Protein AF-A0A932VD83-F1 (afdb_monomer_lite)

Sequence (193 aa):
MSSIKIIDVPLKPITPETFEGYGRIASSFEEAEVDIVTWPAPGKRPVEPNTGRSGGITSGTFEMRWQGDMLHAENHAVNGKYITGWSCNPDDAGKRPRKGKREFVLTDDVRPEDFVAFYCSGEFGIHINAGVWHQPVFPLNDSVDFDDKQGAVHACIRVDFVQEFGVYLRVPLVAPSRRVLRQQQLASRACGF

Structure (mmCIF, N/CA/C/O backbone):
data_AF-A0A932VD83-F1
#
_entry.id   AF-A0A932VD83-F1
#
loop_
_atom_site.group_PDB
_atom_site.id
_atom_site.type_symbol
_atom_site.label_atom_id
_atom_site.label_alt_id
_atom_site.label_comp_id
_atom_site.label_asym_id
_atom_site.label_entity_id
_atom_site.label_seq_id
_atom_site.pdbx_PDB_ins_code
_atom_site.Cartn_x
_atom_site.Cartn_y
_atom_site.Cartn_z
_atom_site.occupancy
_atom_site.B_iso_or_equiv
_atom_site.auth_seq_id
_atom_site.auth_comp_id
_atom_site.auth_asym_id
_atom_site.auth_atom_id
_atom_site.pdbx_PDB_model_num
ATOM 1 N N . MET A 1 1 ? -18.513 -0.542 26.921 1.00 45.31 1 MET A N 1
ATOM 2 C CA . MET A 1 1 ? -17.211 -0.267 26.270 1.00 45.31 1 MET A CA 1
ATOM 3 C C . MET A 1 1 ? -17.426 0.934 25.365 1.00 45.31 1 MET A C 1
ATOM 5 O O . MET A 1 1 ? -18.456 0.954 24.709 1.00 45.31 1 MET A O 1
ATOM 9 N N . SER A 1 2 ? -16.568 1.959 25.393 1.00 57.81 2 SER A N 1
ATOM 10 C CA . SER A 1 2 ? -16.687 3.070 24.438 1.00 57.81 2 SER A CA 1
ATOM 11 C C . SER A 1 2 ? -16.367 2.541 23.043 1.00 57.81 2 SER A C 1
ATOM 13 O O . SER A 1 2 ? -15.312 1.933 22.867 1.00 57.81 2 SER A O 1
ATOM 15 N N . SER A 1 3 ? -17.271 2.739 22.087 1.00 76.81 3 SER A N 1
ATOM 16 C CA . SER A 1 3 ? -17.027 2.433 20.678 1.00 76.81 3 SER A CA 1
ATOM 17 C C . SER A 1 3 ? -15.819 3.231 20.182 1.00 76.81 3 SER A C 1
ATOM 19 O O . SER A 1 3 ? -15.763 4.443 20.400 1.00 76.81 3 SER A O 1
ATOM 21 N N . ILE A 1 4 ? -14.859 2.562 19.542 1.00 83.19 4 ILE A N 1
ATOM 22 C CA . ILE A 1 4 ? -13.742 3.225 18.856 1.00 83.19 4 ILE A CA 1
ATOM 23 C C . ILE A 1 4 ? -14.321 4.082 17.720 1.00 83.19 4 ILE A C 1
ATOM 25 O O . ILE A 1 4 ? -15.238 3.649 17.019 1.00 83.19 4 ILE A O 1
ATOM 29 N N . LYS A 1 5 ? -13.828 5.315 17.560 1.00 89.06 5 LYS A N 1
ATOM 30 C CA . LYS A 1 5 ? -14.289 6.220 16.496 1.00 89.06 5 LYS A CA 1
ATOM 31 C C . LYS A 1 5 ? -13.759 5.731 15.146 1.00 89.06 5 LYS A C 1
ATOM 33 O O . LYS A 1 5 ? -12.604 5.341 15.043 1.00 89.06 5 LYS A O 1
ATOM 38 N N . ILE A 1 6 ? -14.580 5.798 14.103 1.00 86.50 6 ILE A N 1
ATOM 39 C CA . ILE A 1 6 ? -14.162 5.496 12.729 1.00 86.50 6 ILE A CA 1
ATOM 40 C C . ILE A 1 6 ? -13.962 6.813 11.972 1.00 86.50 6 ILE A C 1
ATOM 42 O O . ILE A 1 6 ? -14.796 7.714 12.077 1.00 86.50 6 ILE A O 1
ATOM 46 N N . ILE A 1 7 ? -12.861 6.920 11.230 1.00 89.69 7 ILE A N 1
ATOM 47 C CA . ILE A 1 7 ? -12.571 8.014 10.299 1.00 89.69 7 ILE A CA 1
ATOM 48 C C . ILE A 1 7 ? -12.531 7.435 8.887 1.00 89.69 7 ILE A C 1
ATOM 50 O O . ILE A 1 7 ? -11.781 6.499 8.616 1.00 89.69 7 ILE A O 1
ATOM 54 N N . ASP A 1 8 ? -13.355 7.985 7.999 1.00 88.06 8 ASP A N 1
ATOM 55 C CA . ASP A 1 8 ? -13.353 7.626 6.584 1.00 88.06 8 ASP A CA 1
ATOM 56 C C . ASP A 1 8 ? -12.155 8.240 5.870 1.00 88.06 8 ASP A C 1
ATOM 58 O O . ASP A 1 8 ? -11.964 9.456 5.884 1.00 88.06 8 ASP A O 1
ATOM 62 N N . VAL A 1 9 ? -11.373 7.387 5.217 1.00 88.62 9 VAL A N 1
ATOM 63 C CA . VAL A 1 9 ? -10.233 7.794 4.402 1.00 88.62 9 VAL A CA 1
ATOM 64 C C . VAL A 1 9 ? -10.727 8.088 2.981 1.00 88.62 9 VAL A C 1
ATOM 66 O O . VAL A 1 9 ? -11.383 7.232 2.375 1.00 88.62 9 VAL A O 1
ATOM 69 N N . PRO A 1 10 ? -10.427 9.269 2.408 1.00 90.75 10 PRO A N 1
ATOM 70 C CA . PRO A 1 10 ? -10.811 9.576 1.036 1.00 90.75 10 PRO A CA 1
ATOM 71 C C . PRO A 1 10 ? -10.122 8.621 0.053 1.00 90.75 10 PRO A C 1
ATOM 73 O O . PRO A 1 10 ? -8.921 8.388 0.156 1.00 90.75 10 PRO A O 1
ATOM 76 N N . LEU A 1 11 ? -10.870 8.107 -0.928 1.00 86.50 11 LEU A N 1
ATOM 77 C CA . LEU A 1 11 ? -10.351 7.245 -1.993 1.00 86.50 11 LEU A CA 1
ATOM 78 C C . LEU A 1 11 ? -10.173 8.041 -3.293 1.00 86.50 11 LEU A C 1
ATOM 80 O O . LEU A 1 11 ? -11.123 8.662 -3.777 1.00 86.50 11 LEU A O 1
ATOM 84 N N . LYS A 1 12 ? -8.978 7.990 -3.886 1.00 90.06 12 LYS A N 1
ATOM 85 C CA . LYS A 1 12 ? -8.652 8.613 -5.178 1.00 90.06 12 LYS A CA 1
ATOM 86 C C . LYS A 1 12 ? -8.130 7.568 -6.172 1.00 90.06 12 LYS A C 1
ATOM 88 O O . LYS A 1 12 ? -7.475 6.623 -5.749 1.00 90.06 12 LYS A O 1
ATOM 93 N N . PRO A 1 13 ? -8.366 7.705 -7.488 1.00 90.69 13 PRO A N 1
ATOM 94 C CA . PRO A 1 13 ? -7.604 6.933 -8.471 1.00 90.69 13 PRO A CA 1
ATOM 95 C C . PRO A 1 13 ? -6.129 7.343 -8.436 1.00 90.69 13 PRO A C 1
ATOM 97 O O . PRO A 1 13 ? -5.826 8.505 -8.159 1.00 90.69 13 PRO A O 1
ATOM 100 N N . ILE A 1 14 ? -5.226 6.429 -8.776 1.00 90.00 14 ILE A N 1
ATOM 101 C CA . ILE A 1 14 ? -3.832 6.776 -9.076 1.00 90.00 14 ILE A CA 1
ATOM 102 C C . ILE A 1 14 ? -3.749 7.365 -10.482 1.00 90.00 14 ILE A C 1
ATOM 104 O O . ILE A 1 14 ? -4.089 6.694 -11.455 1.00 90.00 14 ILE A O 1
ATOM 108 N N . THR A 1 15 ? -3.276 8.602 -10.560 1.00 89.19 15 THR A N 1
ATOM 109 C CA . THR A 1 15 ? -2.769 9.289 -11.752 1.00 89.19 15 THR A CA 1
ATOM 110 C C . THR A 1 15 ? -1.453 9.974 -11.360 1.00 89.19 15 THR A C 1
ATOM 112 O O . THR A 1 15 ? -1.186 10.101 -10.159 1.00 89.19 15 THR A O 1
ATOM 115 N N . PRO A 1 16 ? -0.623 10.428 -12.314 1.00 88.75 16 PRO A N 1
ATOM 116 C CA . PRO A 1 16 ? 0.582 11.190 -11.990 1.00 88.75 16 PRO A CA 1
ATOM 117 C C . PRO A 1 16 ? 0.303 12.377 -11.059 1.00 88.75 16 PRO A C 1
ATOM 119 O O . PRO A 1 16 ? 1.057 12.615 -10.126 1.00 88.75 16 PRO A O 1
ATOM 122 N N . GLU A 1 17 ? -0.818 13.072 -11.263 1.00 89.81 17 GLU A N 1
ATOM 123 C CA . GLU A 1 17 ? -1.200 14.259 -10.495 1.00 89.81 17 GLU A CA 1
ATOM 124 C C . GLU A 1 17 ? -1.742 13.913 -9.105 1.00 89.81 17 GLU A C 1
ATOM 126 O O . GLU A 1 17 ? -1.465 14.609 -8.134 1.00 89.81 17 GLU A O 1
ATOM 131 N N . THR A 1 18 ? -2.550 12.855 -8.973 1.00 92.00 18 THR A N 1
ATOM 132 C CA . THR A 1 18 ? -3.116 12.491 -7.662 1.00 92.00 18 THR A CA 1
ATOM 133 C C . THR A 1 18 ? -2.104 11.795 -6.762 1.00 92.00 18 THR A C 1
ATOM 135 O O . THR A 1 18 ? -2.263 11.842 -5.541 1.00 92.00 18 THR A O 1
ATOM 138 N N . PHE A 1 19 ? -1.107 11.138 -7.361 1.00 92.88 19 PHE A N 1
ATOM 139 C CA . PHE A 1 19 ? -0.074 10.366 -6.676 1.00 92.88 19 PHE A CA 1
ATOM 140 C C . PHE A 1 19 ? 1.249 11.133 -6.520 1.00 92.88 19 PHE A C 1
ATOM 142 O O . PHE A 1 19 ? 2.194 10.625 -5.911 1.00 92.88 19 PHE A O 1
ATOM 149 N N . GLU A 1 20 ? 1.304 12.373 -7.017 1.00 91.38 20 GLU A N 1
ATOM 150 C CA . GLU A 1 20 ? 2.430 13.283 -6.829 1.00 91.38 20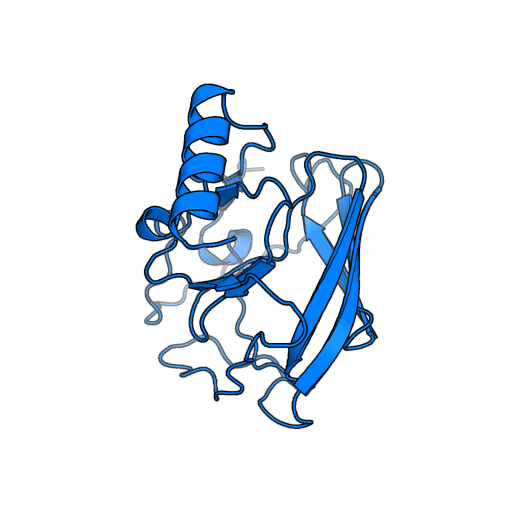 GLU A CA 1
ATOM 151 C C . GLU A 1 20 ? 2.763 13.437 -5.335 1.00 91.38 20 GLU A C 1
ATOM 153 O O . GLU A 1 20 ? 1.884 13.583 -4.484 1.00 91.38 20 GLU A O 1
ATOM 158 N N . GLY A 1 21 ? 4.052 13.353 -5.003 1.00 88.88 21 GLY A N 1
ATOM 159 C CA . GLY A 1 21 ? 4.552 13.406 -3.626 1.00 88.88 21 GLY A CA 1
ATOM 160 C C . GLY A 1 21 ? 4.508 12.070 -2.872 1.00 88.88 21 GLY A C 1
ATOM 161 O O . GLY A 1 21 ? 5.364 11.846 -2.017 1.00 88.88 21 GLY A O 1
ATOM 162 N N . TYR A 1 22 ? 3.603 11.151 -3.222 1.00 91.12 22 TYR A N 1
ATOM 163 C CA . TYR A 1 22 ? 3.526 9.817 -2.605 1.00 91.12 22 TYR A CA 1
ATOM 164 C C . TYR A 1 22 ? 4.447 8.800 -3.281 1.00 91.12 22 TYR A C 1
ATOM 166 O O . TYR A 1 22 ? 4.960 7.884 -2.635 1.00 91.12 22 TYR A O 1
ATOM 174 N N . GLY A 1 23 ? 4.662 8.947 -4.585 1.00 91.50 23 GLY A N 1
ATOM 175 C CA . GLY A 1 23 ? 5.393 7.956 -5.352 1.00 91.50 23 GLY A CA 1
ATOM 176 C C . GLY A 1 23 ? 5.474 8.264 -6.837 1.00 91.50 23 GLY A C 1
ATOM 177 O O . GLY A 1 23 ? 5.255 9.393 -7.274 1.00 91.50 23 GLY A O 1
ATOM 178 N N . ARG A 1 24 ? 5.783 7.226 -7.614 1.00 90.69 24 ARG A N 1
ATOM 179 C CA . ARG A 1 24 ? 5.809 7.243 -9.080 1.00 90.69 24 ARG A CA 1
ATOM 180 C C . ARG A 1 24 ? 5.096 6.014 -9.636 1.00 90.69 24 ARG A C 1
ATOM 182 O O . ARG A 1 24 ? 5.109 4.948 -9.022 1.00 90.69 24 ARG A O 1
ATOM 189 N N . ILE A 1 25 ? 4.477 6.171 -10.799 1.00 92.19 25 ILE A N 1
ATOM 190 C CA . ILE A 1 25 ? 3.923 5.052 -11.567 1.00 92.19 25 ILE A CA 1
ATOM 191 C C . ILE A 1 25 ? 5.087 4.373 -12.301 1.00 92.19 25 ILE A C 1
ATOM 193 O O . ILE A 1 25 ? 5.938 5.062 -12.864 1.00 92.19 25 ILE A O 1
ATOM 197 N N . ALA A 1 26 ? 5.141 3.044 -12.268 1.00 89.50 26 ALA A N 1
ATOM 198 C CA . ALA A 1 26 ? 6.192 2.240 -12.883 1.00 89.50 26 ALA A CA 1
ATOM 199 C C . ALA A 1 26 ? 5.645 1.436 -14.074 1.00 89.50 26 ALA A C 1
ATOM 201 O O . ALA A 1 26 ? 4.633 0.744 -13.955 1.00 89.50 26 ALA A O 1
ATOM 202 N N . SER A 1 27 ? 6.331 1.527 -15.216 1.00 86.75 27 SER A N 1
ATOM 203 C CA . SER A 1 27 ? 5.990 0.851 -16.482 1.00 86.75 27 SER A CA 1
ATOM 204 C C . SER A 1 27 ? 6.643 -0.514 -16.619 1.00 86.75 27 SER A C 1
ATOM 206 O O . SER A 1 27 ? 6.105 -1.386 -17.292 1.00 86.75 27 SER A O 1
ATOM 208 N N . SER A 1 28 ? 7.804 -0.695 -15.997 1.00 89.56 28 SER A N 1
ATOM 209 C CA . SER A 1 28 ? 8.570 -1.934 -16.011 1.00 89.56 28 SER A CA 1
ATOM 210 C C . SER A 1 28 ? 8.996 -2.264 -14.594 1.00 89.56 28 SER A C 1
ATOM 212 O O . SER A 1 28 ? 9.492 -1.409 -13.856 1.00 89.56 28 SER A O 1
ATOM 214 N N . PHE A 1 29 ? 8.806 -3.526 -14.224 1.00 90.75 29 PHE A N 1
ATOM 215 C CA . PHE A 1 29 ? 9.307 -4.041 -12.963 1.00 90.75 29 PHE A CA 1
ATOM 216 C C . PHE A 1 29 ? 10.834 -4.113 -12.975 1.00 90.75 29 PHE A C 1
ATOM 218 O O . PHE A 1 29 ? 11.477 -3.787 -11.983 1.00 90.75 29 PHE A O 1
ATOM 225 N N . GLU A 1 30 ? 11.437 -4.490 -14.099 1.00 90.94 30 GLU A N 1
ATOM 226 C CA . GLU A 1 30 ? 12.881 -4.636 -14.275 1.00 90.94 30 GLU A CA 1
ATOM 227 C C . GLU A 1 30 ? 13.596 -3.295 -14.093 1.00 90.94 30 GLU A C 1
ATOM 229 O O . GLU A 1 30 ? 14.533 -3.210 -13.296 1.00 90.94 30 GLU A O 1
ATOM 234 N N . GLU A 1 31 ? 13.103 -2.248 -14.757 1.00 89.56 31 GLU A N 1
ATOM 235 C CA . GLU A 1 31 ? 13.677 -0.897 -14.728 1.00 89.56 31 GLU A CA 1
ATOM 236 C C . GLU A 1 31 ? 13.328 -0.118 -13.452 1.00 89.56 31 GLU A C 1
ATOM 238 O O . GLU A 1 31 ? 13.958 0.898 -13.162 1.00 89.56 31 GLU A O 1
ATOM 243 N N . ALA A 1 32 ? 12.353 -0.583 -12.659 1.00 89.12 32 ALA A N 1
ATOM 244 C CA . ALA A 1 32 ? 11.958 0.091 -11.427 1.00 89.12 32 ALA A CA 1
ATOM 245 C C . ALA A 1 32 ? 13.129 0.187 -10.435 1.00 89.12 32 ALA A C 1
ATOM 247 O O . ALA A 1 32 ? 13.648 -0.824 -9.948 1.00 89.12 32 ALA A O 1
ATOM 248 N N . GLU A 1 33 ? 13.514 1.416 -10.105 1.00 88.00 33 GLU A N 1
ATOM 249 C CA . GLU A 1 33 ? 14.522 1.714 -9.091 1.00 88.00 33 GLU A CA 1
ATOM 250 C C . GLU A 1 33 ? 13.926 1.627 -7.679 1.00 88.00 33 GLU A C 1
ATOM 252 O O . GLU A 1 33 ? 12.746 1.929 -7.477 1.00 88.00 33 GLU A O 1
ATOM 257 N N . VAL A 1 34 ? 14.756 1.250 -6.702 1.00 85.75 34 VAL A N 1
ATOM 258 C CA . VAL A 1 34 ? 14.396 1.195 -5.278 1.00 85.75 34 VAL A CA 1
ATOM 259 C C . VAL A 1 34 ? 15.313 2.114 -4.489 1.00 85.75 34 VAL A C 1
ATOM 261 O O . VAL A 1 34 ? 16.531 1.922 -4.457 1.00 85.75 34 VAL A O 1
ATOM 264 N N . ASP A 1 35 ? 14.707 3.068 -3.792 1.00 82.44 35 ASP A N 1
ATOM 265 C CA . ASP A 1 35 ? 15.421 4.003 -2.934 1.00 82.44 35 ASP A CA 1
ATOM 266 C C . ASP A 1 35 ? 15.731 3.359 -1.571 1.00 82.44 35 ASP A C 1
ATOM 268 O O . ASP A 1 35 ? 14.912 3.361 -0.651 1.00 82.44 35 ASP A O 1
ATOM 272 N N . ILE A 1 36 ? 16.941 2.811 -1.407 1.00 78.38 36 ILE A N 1
ATOM 273 C CA . ILE A 1 36 ? 17.426 2.330 -0.102 1.00 78.38 36 ILE A CA 1
ATOM 274 C C . ILE A 1 36 ? 18.049 3.497 0.662 1.00 78.38 36 ILE A C 1
ATOM 276 O O . ILE A 1 36 ? 19.261 3.729 0.639 1.00 78.38 36 ILE A O 1
ATOM 280 N N . VAL A 1 37 ? 17.203 4.234 1.372 1.00 73.44 37 VAL A N 1
ATOM 281 C CA . VAL A 1 37 ? 17.624 5.348 2.224 1.00 73.44 37 VAL A CA 1
ATOM 282 C C . VAL A 1 37 ? 17.341 5.048 3.690 1.00 73.44 37 VAL A C 1
ATOM 284 O O . VAL A 1 37 ? 16.426 4.302 4.037 1.00 73.44 37 VAL A O 1
ATOM 287 N N . THR A 1 38 ? 18.139 5.631 4.585 1.00 65.62 38 THR A N 1
ATOM 288 C CA . THR A 1 38 ? 17.780 5.650 6.006 1.00 65.62 38 THR A CA 1
ATOM 289 C C . THR A 1 38 ? 16.487 6.441 6.133 1.00 65.62 38 THR A C 1
ATOM 291 O O . THR A 1 38 ? 16.455 7.590 5.690 1.00 65.62 38 THR A O 1
ATOM 294 N N . TRP A 1 39 ? 15.451 5.866 6.754 1.00 61.47 39 TRP A N 1
ATOM 295 C CA . TRP A 1 39 ? 14.280 6.658 7.110 1.00 61.47 39 TRP A CA 1
ATOM 296 C C . TRP A 1 39 ? 14.771 7.845 7.941 1.00 61.47 39 TRP A C 1
ATOM 298 O O . TRP A 1 39 ? 15.442 7.617 8.957 1.00 61.47 39 TRP A O 1
ATOM 308 N N . PRO A 1 40 ? 14.523 9.098 7.524 1.00 57.50 40 PRO A N 1
ATOM 309 C CA . PRO A 1 40 ? 14.815 10.222 8.388 1.00 57.50 40 PRO A CA 1
ATOM 310 C C . PRO A 1 40 ? 13.878 9.998 9.562 1.00 57.50 40 PRO A C 1
ATOM 312 O O . PRO A 1 40 ? 12.684 10.112 9.375 1.00 57.50 40 PRO A O 1
ATOM 315 N N . ALA A 1 41 ? 14.349 9.513 10.707 1.00 54.88 41 ALA A N 1
ATOM 316 C CA . ALA A 1 41 ? 13.510 9.338 11.885 1.00 54.88 41 ALA A CA 1
ATOM 317 C C . ALA A 1 41 ? 13.431 10.713 12.557 1.00 54.88 41 ALA A C 1
ATOM 319 O O . ALA A 1 41 ? 14.229 10.986 13.453 1.00 54.88 41 ALA A O 1
ATOM 320 N N . PRO A 1 42 ? 12.573 11.648 12.102 1.00 55.28 42 PRO A N 1
ATOM 321 C CA . PRO A 1 42 ? 12.711 13.054 12.440 1.00 55.28 42 PRO A CA 1
ATOM 322 C C . PRO A 1 42 ? 11.925 13.364 13.725 1.00 55.28 42 PRO A C 1
ATOM 324 O O . PRO A 1 42 ? 11.805 14.520 14.114 1.00 55.28 42 PRO A O 1
ATOM 327 N N . GLY A 1 43 ? 11.369 12.338 14.382 1.00 60.34 43 GLY A N 1
ATOM 328 C CA . GLY A 1 43 ? 10.437 12.470 15.490 1.00 60.34 43 GLY A CA 1
ATOM 329 C C . GLY A 1 43 ? 10.569 11.355 16.524 1.00 60.34 43 GLY A C 1
ATOM 330 O O . GLY A 1 43 ? 11.629 10.761 16.694 1.00 60.34 43 GLY A O 1
ATOM 331 N N . LYS A 1 44 ? 9.499 11.123 17.288 1.00 67.31 44 LYS A N 1
ATOM 332 C CA . LYS A 1 44 ? 9.554 10.398 18.574 1.00 67.31 44 LYS A CA 1
ATOM 333 C C . LYS A 1 44 ? 9.384 8.887 18.470 1.00 67.31 44 LYS A C 1
ATOM 335 O O . LYS A 1 44 ? 9.683 8.187 19.438 1.00 67.31 44 LYS A O 1
ATOM 340 N N . ARG A 1 45 ? 8.886 8.380 17.342 1.00 75.19 45 ARG A N 1
ATOM 341 C CA . ARG A 1 45 ? 8.726 6.940 17.131 1.00 75.19 45 ARG A CA 1
ATOM 342 C C . ARG A 1 45 ? 10.094 6.304 16.868 1.00 75.19 45 ARG A C 1
ATOM 344 O O . ARG A 1 45 ? 10.786 6.744 15.947 1.00 75.19 45 ARG A O 1
ATOM 351 N N . PRO A 1 46 ? 10.515 5.309 17.670 1.00 75.81 46 PRO A N 1
ATOM 352 C CA . PRO A 1 46 ? 11.762 4.611 17.414 1.00 75.81 46 PRO A CA 1
ATOM 353 C C . PRO A 1 46 ? 11.649 3.832 16.104 1.00 75.81 46 PRO A C 1
ATOM 355 O O . PRO A 1 46 ? 10.584 3.319 15.762 1.00 75.81 46 PRO A O 1
ATOM 358 N N . VAL A 1 47 ? 12.769 3.721 15.394 1.00 77.25 47 VAL A N 1
ATOM 359 C CA . VAL A 1 47 ? 12.903 2.730 14.326 1.00 77.25 47 VAL A CA 1
ATOM 360 C C . VAL A 1 47 ? 12.717 1.345 14.947 1.00 77.25 47 VAL A C 1
ATOM 362 O O . VAL A 1 47 ? 13.30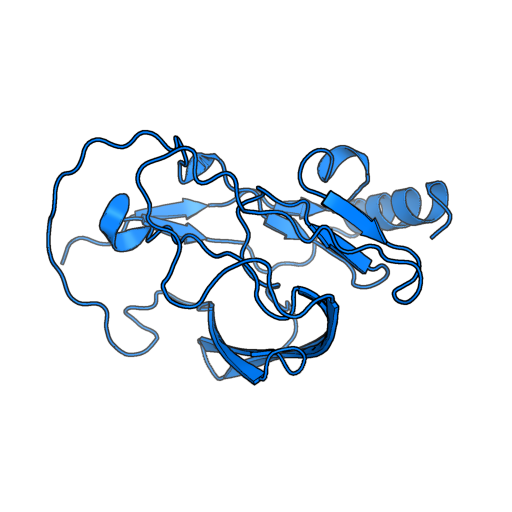1 1.049 15.994 1.00 77.25 47 VAL A O 1
ATOM 365 N N . GLU A 1 48 ? 11.880 0.517 14.328 1.00 80.44 48 GLU A N 1
ATOM 366 C CA . GLU A 1 48 ? 11.585 -0.827 14.813 1.00 80.44 48 GLU A CA 1
ATOM 367 C C . GLU A 1 48 ? 12.885 -1.650 14.905 1.00 80.44 48 GLU A C 1
ATOM 369 O O . GLU A 1 48 ? 13.739 -1.570 14.010 1.00 80.44 48 GLU A O 1
ATOM 374 N N . PRO A 1 49 ? 13.075 -2.456 15.964 1.00 76.31 49 PRO A N 1
ATOM 375 C CA . PRO A 1 49 ? 14.261 -3.291 16.094 1.00 76.31 49 PRO A CA 1
ATOM 376 C C . PRO A 1 49 ? 14.453 -4.200 14.874 1.00 76.31 49 PRO A C 1
ATOM 378 O O . PRO A 1 49 ? 13.492 -4.760 14.354 1.00 76.31 49 PRO A O 1
ATOM 381 N N . ASN A 1 50 ? 15.706 -4.398 14.460 1.00 75.12 50 ASN A N 1
ATOM 382 C CA . ASN A 1 50 ? 16.087 -5.226 13.304 1.00 75.12 50 ASN A CA 1
ATOM 383 C C . ASN A 1 50 ? 15.611 -4.699 11.936 1.00 75.12 50 ASN A C 1
ATOM 385 O O . ASN A 1 50 ? 15.614 -5.443 10.958 1.00 75.12 50 ASN A O 1
ATOM 389 N N . THR A 1 51 ? 15.250 -3.417 11.853 1.00 77.88 51 THR A N 1
ATOM 390 C CA . THR A 1 51 ? 14.962 -2.711 10.596 1.00 77.88 51 THR A CA 1
ATOM 391 C C . THR A 1 51 ? 16.110 -1.751 10.255 1.00 77.88 51 THR A C 1
ATOM 393 O O . THR A 1 51 ? 16.932 -1.422 11.113 1.00 77.88 51 THR A O 1
ATOM 396 N N . GLY A 1 52 ? 16.259 -1.347 8.992 1.00 76.06 52 GLY A N 1
ATOM 397 C CA . GLY A 1 52 ? 17.464 -0.633 8.558 1.00 76.06 52 GLY A CA 1
ATOM 398 C C . GLY A 1 52 ? 17.590 -0.452 7.049 1.00 76.06 52 GLY A C 1
ATOM 399 O O . GLY A 1 52 ? 16.594 -0.318 6.360 1.00 76.06 52 GLY A O 1
ATOM 400 N N . ARG A 1 53 ? 18.825 -0.399 6.540 1.00 75.62 53 ARG A N 1
ATOM 401 C CA . ARG A 1 53 ? 19.128 -0.147 5.113 1.00 75.62 53 ARG A CA 1
ATOM 402 C C . ARG A 1 53 ? 20.155 -1.116 4.519 1.00 75.62 53 ARG A C 1
ATOM 404 O O . ARG A 1 53 ? 20.851 -0.804 3.557 1.00 75.62 53 ARG A O 1
ATOM 411 N N . SER A 1 54 ? 20.357 -2.240 5.191 1.00 72.44 54 SER A N 1
ATOM 412 C CA . SER A 1 54 ? 21.378 -3.229 4.845 1.00 72.44 54 SER A CA 1
ATOM 413 C C . SER A 1 54 ? 20.812 -4.285 3.891 1.00 72.44 54 SER A C 1
ATOM 415 O O . SER A 1 54 ? 19.610 -4.357 3.669 1.00 72.44 54 SER A O 1
ATOM 417 N N . GLY A 1 55 ? 21.677 -5.119 3.313 1.00 77.62 55 GLY A N 1
ATOM 418 C CA . GLY A 1 55 ? 21.248 -6.273 2.512 1.00 77.62 55 GLY A CA 1
ATOM 419 C C . GLY A 1 55 ? 20.924 -5.986 1.041 1.00 77.62 55 GLY A C 1
ATOM 420 O O . GLY A 1 55 ? 20.713 -6.934 0.296 1.00 77.62 55 GLY A O 1
ATOM 421 N N . GLY A 1 56 ? 20.960 -4.725 0.597 1.00 87.62 56 GLY A N 1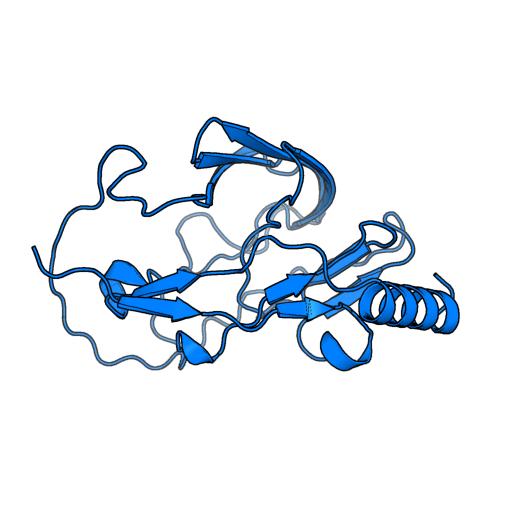
ATOM 422 C CA . GLY A 1 56 ? 20.745 -4.370 -0.810 1.00 87.62 56 GLY A CA 1
ATOM 423 C C . GLY A 1 56 ? 19.286 -4.510 -1.249 1.00 87.62 56 GLY A C 1
ATOM 424 O O . GLY A 1 56 ? 18.382 -4.521 -0.416 1.00 87.62 56 GLY A O 1
ATOM 425 N N . ILE A 1 57 ? 19.061 -4.563 -2.563 1.00 90.31 57 ILE A N 1
ATOM 426 C CA . ILE A 1 57 ? 17.730 -4.730 -3.158 1.00 90.31 57 ILE A CA 1
ATOM 427 C C . ILE A 1 57 ? 17.419 -6.225 -3.257 1.00 90.31 57 ILE A C 1
ATOM 429 O O . ILE A 1 57 ? 18.263 -7.009 -3.688 1.00 90.31 57 ILE A O 1
ATOM 433 N N . THR A 1 58 ? 16.201 -6.600 -2.886 1.00 92.75 58 THR A N 1
ATOM 434 C CA . THR A 1 58 ? 15.629 -7.932 -3.087 1.00 92.75 58 THR A CA 1
ATOM 435 C C . THR A 1 58 ? 14.310 -7.812 -3.842 1.00 92.75 58 THR A C 1
ATOM 437 O O . THR A 1 58 ? 13.704 -6.738 -3.904 1.00 92.75 58 THR A O 1
ATOM 440 N N . SER A 1 59 ? 13.862 -8.919 -4.416 1.00 94.69 59 SER A N 1
ATOM 441 C CA . SER A 1 59 ? 12.580 -9.012 -5.101 1.00 94.69 59 SER A CA 1
ATOM 442 C C . SER A 1 59 ? 11.935 -10.367 -4.871 1.00 94.69 59 SER A C 1
ATOM 444 O O . SER A 1 59 ? 12.624 -11.366 -4.664 1.00 94.69 59 SER A O 1
ATOM 446 N N . GLY A 1 60 ? 10.615 -10.412 -4.958 1.00 94.12 60 GLY A N 1
ATOM 447 C CA . GLY A 1 60 ? 9.836 -11.635 -4.839 1.00 94.12 60 GLY A CA 1
ATOM 448 C C . GLY A 1 60 ? 8.352 -11.340 -4.965 1.00 94.12 60 GLY A C 1
ATOM 449 O O . GLY A 1 60 ? 7.941 -10.186 -4.993 1.00 94.12 60 GLY A O 1
ATOM 450 N N . THR A 1 61 ? 7.540 -12.385 -5.032 1.00 95.25 61 THR A N 1
ATOM 451 C CA . THR A 1 61 ? 6.087 -12.220 -5.039 1.00 95.25 61 THR A CA 1
ATOM 452 C C . THR A 1 61 ? 5.606 -11.733 -3.670 1.00 95.25 61 THR A C 1
ATOM 454 O O . THR A 1 61 ? 6.112 -12.154 -2.625 1.00 95.25 61 THR A O 1
ATOM 457 N N . PHE A 1 62 ? 4.616 -10.853 -3.667 1.00 93.69 62 PHE A N 1
ATOM 458 C CA . PHE A 1 62 ? 3.852 -10.487 -2.487 1.00 93.69 62 PHE A CA 1
ATOM 459 C C . PHE A 1 62 ? 2.420 -10.982 -2.687 1.00 93.69 62 PHE A C 1
ATOM 461 O O . PHE A 1 62 ? 1.720 -10.532 -3.593 1.00 93.69 62 PHE A O 1
ATOM 468 N N . GLU A 1 63 ? 1.993 -11.908 -1.833 1.00 94.31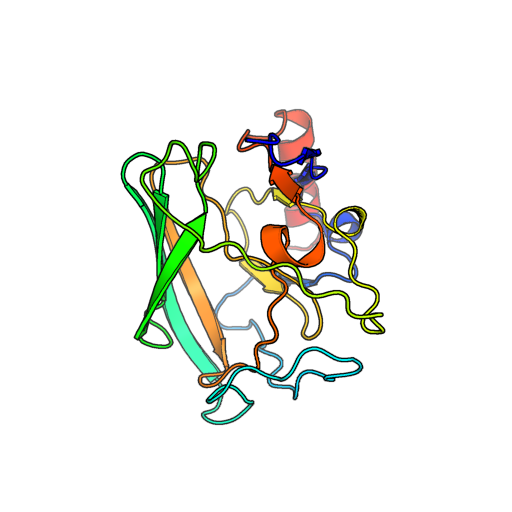 63 GLU A N 1
ATOM 469 C CA . GLU A 1 63 ? 0.651 -12.483 -1.846 1.00 94.31 63 GLU A CA 1
ATOM 470 C C . GLU A 1 63 ? -0.214 -11.888 -0.740 1.00 94.31 63 GLU A C 1
ATOM 472 O O . GLU A 1 63 ? 0.225 -11.731 0.405 1.00 94.31 63 GLU A O 1
ATOM 477 N N . MET A 1 64 ? -1.472 -11.592 -1.055 1.00 90.31 64 MET A N 1
ATOM 478 C CA . MET A 1 64 ? -2.451 -11.119 -0.082 1.00 90.31 64 MET A CA 1
ATOM 479 C C . MET A 1 64 ? -3.794 -11.804 -0.296 1.00 90.31 64 MET A C 1
ATOM 481 O O . MET A 1 64 ? -4.340 -11.786 -1.398 1.00 90.31 64 MET A O 1
ATOM 485 N N . ARG A 1 65 ? -4.340 -12.414 0.760 1.00 89.25 65 ARG A N 1
ATOM 486 C CA . ARG A 1 65 ? -5.552 -13.243 0.699 1.00 89.25 65 ARG A CA 1
ATOM 487 C C . ARG A 1 65 ? -6.484 -12.942 1.866 1.00 89.25 65 ARG A C 1
ATOM 489 O O . ARG A 1 65 ? -6.055 -12.945 3.022 1.00 89.25 65 ARG A O 1
ATOM 496 N N . TRP A 1 66 ? -7.761 -12.729 1.571 1.00 77.31 66 TRP A N 1
ATOM 497 C CA . TRP A 1 66 ? -8.802 -12.676 2.592 1.00 77.31 66 TRP A CA 1
ATOM 498 C C . TRP A 1 66 ? -9.067 -14.082 3.141 1.00 77.31 66 TRP A C 1
ATOM 500 O O . TRP A 1 66 ? -9.296 -15.030 2.390 1.00 77.31 66 TRP A O 1
ATOM 510 N N . GLN A 1 67 ? -9.042 -14.223 4.464 1.00 82.00 67 GLN A N 1
ATOM 511 C CA . GLN A 1 67 ? -9.474 -15.426 5.174 1.00 82.00 67 GLN A CA 1
ATOM 512 C C . GLN A 1 67 ? -10.557 -15.025 6.171 1.00 82.00 67 GLN A C 1
ATOM 514 O O . GLN A 1 67 ? -10.274 -14.524 7.260 1.00 82.00 67 GLN A O 1
ATOM 519 N N . GLY A 1 68 ? -11.818 -15.190 5.763 1.00 83.38 68 GLY A N 1
ATOM 520 C CA . GLY A 1 68 ? -12.937 -14.567 6.465 1.00 83.38 68 GLY A CA 1
ATOM 521 C C . GLY A 1 68 ? -12.773 -13.048 6.458 1.00 83.38 68 GLY A C 1
ATOM 522 O O . GLY A 1 68 ? -12.641 -12.450 5.393 1.00 83.38 68 GLY A O 1
ATOM 523 N N . ASP A 1 69 ? -12.721 -12.446 7.646 1.00 77.44 69 ASP A N 1
ATOM 524 C CA . ASP A 1 69 ? -12.622 -10.994 7.800 1.00 77.44 69 ASP A CA 1
ATOM 525 C C . ASP A 1 69 ? -11.190 -10.462 7.948 1.00 77.44 69 ASP A C 1
ATOM 527 O O . ASP A 1 69 ? -11.002 -9.267 8.162 1.00 77.44 69 ASP A O 1
ATOM 531 N N . MET A 1 70 ? -10.172 -11.322 7.866 1.00 75.38 70 MET A N 1
ATOM 532 C CA . MET A 1 70 ? -8.767 -10.944 8.054 1.00 75.38 70 MET A CA 1
ATOM 533 C C . MET A 1 70 ? -8.001 -11.004 6.733 1.00 75.38 70 MET A C 1
ATOM 535 O O . MET A 1 70 ? -8.092 -11.993 6.003 1.00 75.38 70 MET A O 1
ATOM 539 N N . LEU A 1 71 ? -7.208 -9.971 6.441 1.00 80.25 71 LEU A N 1
ATOM 540 C CA . LEU A 1 71 ? -6.314 -9.950 5.284 1.00 80.25 71 LEU A CA 1
ATOM 541 C C . LEU A 1 71 ? -4.938 -10.479 5.686 1.00 80.25 71 LEU A C 1
ATOM 543 O O . LEU A 1 71 ? -4.198 -9.825 6.428 1.00 80.25 71 LEU A O 1
ATOM 547 N N . HIS A 1 72 ? -4.611 -11.667 5.190 1.00 84.94 72 HIS A N 1
ATOM 548 C CA . HIS A 1 72 ? -3.310 -12.297 5.363 1.00 84.94 72 HIS A CA 1
ATOM 549 C C . HIS A 1 72 ? -2.377 -11.883 4.232 1.00 84.94 72 HIS A C 1
ATOM 551 O O . HIS A 1 72 ? -2.789 -11.822 3.077 1.00 84.94 72 HIS A O 1
ATOM 557 N N . ALA A 1 73 ? -1.120 -11.635 4.573 1.00 85.94 73 ALA A N 1
ATOM 558 C CA . ALA A 1 73 ? -0.082 -11.170 3.669 1.00 85.94 73 ALA A CA 1
ATOM 559 C C . ALA A 1 73 ? 1.171 -12.034 3.807 1.00 85.94 73 ALA A C 1
ATOM 561 O O . ALA A 1 73 ? 1.625 -12.265 4.930 1.00 85.94 73 ALA A O 1
ATOM 562 N N . GLU A 1 74 ? 1.756 -12.447 2.687 1.00 92.31 74 GLU A N 1
ATOM 563 C CA . GLU A 1 74 ? 3.049 -13.123 2.628 1.00 92.31 74 GLU A CA 1
ATOM 564 C C . GLU A 1 74 ? 3.964 -12.403 1.635 1.00 92.31 74 GLU A C 1
ATOM 566 O O . GLU A 1 74 ? 3.642 -12.251 0.462 1.00 92.31 74 GLU A O 1
ATOM 571 N N . ASN A 1 75 ? 5.105 -11.924 2.126 1.00 90.62 75 ASN A N 1
ATOM 572 C CA . ASN A 1 75 ? 6.121 -11.267 1.320 1.00 90.62 75 ASN A CA 1
ATOM 573 C C . ASN A 1 75 ? 7.291 -12.232 1.114 1.00 90.62 75 ASN A C 1
ATOM 575 O O . ASN A 1 75 ? 8.082 -12.460 2.035 1.00 90.62 75 ASN A O 1
ATOM 579 N N . HIS A 1 76 ? 7.420 -12.777 -0.094 1.00 92.62 76 HIS A N 1
ATOM 580 C CA . HIS A 1 76 ? 8.468 -13.742 -0.419 1.00 92.62 76 HIS A CA 1
ATOM 581 C C . HIS A 1 76 ? 9.846 -13.095 -0.617 1.00 92.62 76 HIS A C 1
ATOM 583 O O . HIS A 1 76 ? 10.853 -13.787 -0.493 1.00 92.62 76 HIS A O 1
ATOM 589 N N . ALA A 1 77 ? 9.917 -11.780 -0.851 1.00 87.56 77 ALA A N 1
ATOM 590 C CA . ALA A 1 77 ? 11.180 -11.057 -1.012 1.00 87.56 77 ALA A CA 1
ATOM 591 C C . ALA A 1 77 ? 11.993 -10.994 0.296 1.00 87.56 77 ALA A C 1
ATOM 593 O O . ALA A 1 77 ? 13.226 -10.961 0.262 1.00 87.56 77 ALA A O 1
ATOM 594 N N . VAL A 1 78 ? 11.304 -11.006 1.447 1.00 87.94 78 VAL A N 1
ATOM 595 C CA . VAL A 1 78 ? 11.906 -10.959 2.797 1.00 87.94 78 VAL A CA 1
ATOM 596 C C . VAL A 1 78 ? 11.409 -12.064 3.742 1.00 87.94 78 VAL A C 1
ATOM 598 O O . VAL A 1 78 ? 11.694 -12.032 4.938 1.00 87.94 78 VAL A O 1
ATOM 601 N N . ASN A 1 79 ? 10.674 -13.052 3.222 1.00 87.06 79 ASN A N 1
ATOM 602 C CA . ASN A 1 79 ? 10.069 -14.155 3.983 1.00 87.06 79 ASN A CA 1
ATOM 603 C C . ASN A 1 79 ? 9.189 -13.680 5.166 1.00 87.06 79 ASN A C 1
ATOM 605 O O . ASN A 1 79 ? 9.232 -14.229 6.271 1.00 87.06 79 ASN A O 1
ATOM 609 N N . GLY A 1 80 ? 8.416 -12.616 4.940 1.00 83.88 80 GLY A N 1
ATOM 610 C CA . GLY A 1 80 ? 7.544 -11.989 5.933 1.00 83.88 80 GLY A CA 1
ATOM 611 C C . GLY A 1 80 ? 6.109 -12.509 5.870 1.00 83.88 80 GLY A C 1
ATOM 612 O O . GLY A 1 80 ? 5.596 -12.754 4.784 1.00 83.88 80 GLY A O 1
ATOM 613 N N . LYS A 1 81 ? 5.435 -12.640 7.021 1.00 86.06 81 LYS A N 1
ATOM 614 C CA . LYS A 1 81 ? 4.004 -12.991 7.100 1.00 86.06 81 LYS A CA 1
ATOM 615 C C . LYS A 1 81 ? 3.277 -12.063 8.070 1.00 86.06 81 LYS A C 1
ATOM 617 O O . LYS A 1 81 ? 3.738 -11.882 9.198 1.00 86.06 81 LYS A O 1
ATOM 622 N N . TYR A 1 82 ? 2.143 -11.497 7.654 1.00 82.25 82 TYR A N 1
ATOM 623 C CA . TYR A 1 82 ? 1.451 -10.438 8.397 1.00 82.25 82 TYR A CA 1
ATOM 624 C C . TYR A 1 82 ? -0.076 -10.545 8.309 1.00 82.25 82 TYR A C 1
ATOM 626 O O . TYR A 1 82 ? -0.619 -11.129 7.374 1.00 82.25 82 TYR A O 1
ATOM 634 N N . ILE A 1 83 ? -0.757 -9.906 9.266 1.00 79.25 83 ILE A N 1
ATOM 635 C CA . ILE A 1 83 ? -2.148 -9.465 9.116 1.00 79.25 83 ILE A CA 1
ATOM 636 C C . ILE A 1 83 ? -2.112 -7.965 8.854 1.00 79.25 83 ILE A C 1
ATOM 638 O O . ILE A 1 83 ? -1.549 -7.221 9.658 1.00 79.25 83 ILE A O 1
ATOM 642 N N . THR A 1 84 ? -2.680 -7.533 7.735 1.00 79.19 84 THR A N 1
ATOM 643 C CA . THR A 1 84 ? -2.555 -6.149 7.242 1.00 79.19 84 THR A CA 1
ATOM 644 C C . THR A 1 84 ? -3.871 -5.385 7.287 1.00 79.19 84 THR A C 1
ATOM 646 O O . THR A 1 84 ? -3.878 -4.160 7.196 1.00 79.19 84 THR A O 1
ATOM 649 N N . GLY A 1 85 ? -4.991 -6.086 7.473 1.00 75.94 85 GLY A N 1
ATOM 650 C CA . GLY A 1 85 ? -6.310 -5.476 7.477 1.00 75.94 85 GLY A CA 1
ATOM 651 C C . GLY A 1 85 ? -7.412 -6.371 8.005 1.00 75.94 85 GLY A C 1
ATOM 652 O O . GLY A 1 85 ? -7.249 -7.586 8.141 1.00 75.94 85 GLY A O 1
ATOM 653 N N . TRP A 1 86 ? -8.552 -5.728 8.242 1.00 78.06 86 TRP A N 1
ATOM 654 C CA . TRP A 1 86 ? -9.815 -6.367 8.581 1.00 78.06 86 TRP A CA 1
ATOM 655 C C . TRP A 1 86 ? -10.934 -5.791 7.708 1.00 78.06 86 TRP A C 1
ATOM 657 O O . TRP A 1 86 ? -10.953 -4.586 7.453 1.00 78.06 86 TRP A O 1
ATOM 667 N N . SER A 1 87 ? -11.861 -6.633 7.251 1.00 70.88 87 SER A N 1
ATOM 668 C CA . SER A 1 87 ? -13.061 -6.218 6.498 1.00 70.88 87 SER A CA 1
ATOM 669 C C . SER A 1 87 ? -14.179 -5.706 7.419 1.00 70.88 87 SER A C 1
ATOM 671 O O . SER A 1 87 ? -15.094 -5.010 6.975 1.00 70.88 87 SER A O 1
ATOM 673 N N . CYS A 1 88 ? -14.104 -6.037 8.709 1.00 64.44 88 CYS A N 1
ATOM 674 C CA . CYS A 1 88 ? -15.041 -5.638 9.749 1.00 64.44 88 CYS A CA 1
ATOM 675 C C . CYS A 1 88 ? -14.297 -5.016 10.944 1.00 64.44 88 CYS A C 1
ATOM 677 O O . CYS A 1 88 ? -13.075 -4.853 10.930 1.00 64.44 88 CYS A O 1
ATOM 679 N N . ASN A 1 89 ? -15.035 -4.619 11.983 1.00 62.12 89 ASN A N 1
ATOM 680 C CA . ASN A 1 89 ? -14.412 -4.146 13.214 1.00 62.12 89 ASN A CA 1
ATOM 681 C C . ASN A 1 89 ? -13.537 -5.274 13.805 1.00 62.12 89 ASN A C 1
ATOM 683 O O . ASN A 1 89 ? -14.050 -6.371 14.028 1.00 62.12 89 ASN A O 1
ATOM 687 N N . PRO A 1 90 ? -12.248 -5.035 14.108 1.00 61.72 90 PRO A N 1
ATOM 688 C CA . PRO A 1 90 ? -11.366 -6.065 14.658 1.00 61.72 90 PRO A CA 1
ATOM 689 C C . PRO A 1 90 ? -11.867 -6.692 15.969 1.00 61.72 90 PRO A C 1
ATOM 691 O O . PRO A 1 90 ? -11.535 -7.840 16.267 1.00 61.72 90 PRO A O 1
ATOM 694 N N . ASP A 1 91 ? -12.680 -5.967 16.751 1.00 64.62 91 ASP A N 1
ATOM 695 C CA . ASP A 1 91 ? -13.332 -6.520 17.948 1.00 64.62 91 ASP A CA 1
ATOM 696 C C . ASP A 1 91 ? -14.333 -7.644 17.606 1.00 64.62 91 ASP A C 1
ATOM 698 O O . ASP A 1 91 ? -14.499 -8.578 18.399 1.00 64.62 91 ASP A O 1
ATOM 702 N N . ASP A 1 92 ? -14.934 -7.586 16.414 1.00 63.69 92 ASP A N 1
ATOM 703 C CA . ASP A 1 92 ? -15.886 -8.564 15.879 1.00 63.69 92 ASP A CA 1
ATOM 704 C C . ASP A 1 92 ? -15.179 -9.673 15.068 1.00 63.69 92 ASP A C 1
ATOM 706 O O . ASP A 1 92 ? -15.640 -10.813 15.063 1.00 63.69 92 ASP A O 1
ATOM 710 N N . ALA A 1 93 ? -14.002 -9.387 14.491 1.00 54.41 93 ALA A N 1
ATOM 711 C CA . ALA A 1 93 ? -13.174 -10.332 13.721 1.00 54.41 93 ALA A CA 1
ATOM 712 C C . ALA A 1 93 ? -12.448 -11.410 14.566 1.00 54.41 93 ALA A C 1
ATOM 714 O O . ALA A 1 93 ? -11.734 -12.250 14.022 1.00 54.41 93 ALA A O 1
ATOM 715 N N . GLY A 1 94 ? -12.619 -11.411 15.896 1.00 48.16 94 GLY A N 1
ATOM 716 C CA . GLY A 1 94 ? -12.068 -12.428 16.804 1.00 48.16 94 GLY A CA 1
ATOM 717 C C . GLY A 1 94 ? -10.736 -12.075 17.500 1.00 48.16 94 GLY A C 1
ATOM 718 O O . GLY A 1 94 ? -9.704 -12.643 17.178 1.00 48.16 94 GLY A O 1
ATOM 719 N N . LYS A 1 95 ? -10.815 -11.222 18.546 1.00 45.31 95 LYS A N 1
ATOM 720 C CA . LYS A 1 95 ? -9.985 -11.071 19.791 1.00 45.31 95 LYS A CA 1
ATOM 721 C C . LYS A 1 95 ? -8.433 -11.072 19.674 1.00 45.31 95 LYS A C 1
ATOM 723 O O . LYS A 1 95 ? -7.849 -12.102 19.378 1.00 45.31 95 LYS A O 1
ATOM 728 N N . ARG A 1 96 ? -7.646 -10.070 20.133 1.00 34.22 96 ARG A N 1
ATOM 729 C CA . ARG A 1 96 ? -7.809 -8.844 20.979 1.00 34.22 96 ARG A CA 1
ATOM 730 C C . ARG A 1 96 ? -6.587 -7.902 20.798 1.00 34.22 96 ARG A C 1
ATOM 732 O O . ARG A 1 96 ? -5.476 -8.429 20.753 1.00 34.22 96 ARG A O 1
ATOM 739 N N . PRO A 1 97 ? -6.709 -6.573 21.013 1.00 38.00 97 PRO A N 1
ATOM 740 C CA . PRO A 1 97 ? -5.633 -5.758 21.590 1.00 38.00 97 PRO A CA 1
ATOM 741 C C . PRO A 1 97 ? -5.842 -5.504 23.098 1.00 38.00 97 PRO A C 1
ATOM 743 O O . PRO A 1 97 ? -6.963 -5.472 23.613 1.00 38.00 97 PRO A O 1
ATOM 746 N N . ARG A 1 98 ? -4.738 -5.340 23.843 1.00 31.64 98 ARG A N 1
ATOM 747 C CA . ARG A 1 98 ? -4.727 -4.968 25.273 1.00 31.64 98 ARG A CA 1
ATOM 748 C C . ARG A 1 98 ? -4.887 -3.450 25.440 1.00 31.64 98 ARG A C 1
ATOM 750 O O . ARG A 1 98 ? -4.287 -2.681 24.702 1.00 31.64 98 ARG A O 1
ATOM 757 N N . LYS A 1 99 ? -5.639 -3.028 26.465 1.00 30.81 99 LYS A N 1
ATOM 758 C CA . LYS A 1 99 ? -5.764 -1.623 26.897 1.00 30.81 99 LYS A CA 1
ATOM 759 C C . LYS A 1 99 ? -4.565 -1.167 27.733 1.00 30.81 99 LYS A C 1
ATOM 761 O O . LYS A 1 99 ? -4.193 -1.849 28.685 1.00 30.81 99 LYS A O 1
ATOM 766 N N . GLY A 1 100 ? -4.105 0.058 27.483 1.00 30.91 100 GLY A N 1
ATOM 767 C CA . GLY A 1 100 ? -3.334 0.871 28.423 1.00 30.91 100 GLY A CA 1
ATOM 768 C C . GLY A 1 100 ? -3.276 2.324 27.950 1.00 30.91 100 GLY A C 1
ATOM 769 O O . GLY A 1 100 ? -2.787 2.582 26.860 1.00 30.91 100 GLY A O 1
ATOM 770 N N . LYS A 1 101 ? -3.789 3.273 28.747 1.00 31.64 101 LYS A N 1
ATOM 771 C CA . LYS A 1 101 ? -3.600 4.712 28.502 1.00 31.64 101 LYS A CA 1
ATOM 772 C C . LYS A 1 101 ? -2.138 5.069 28.754 1.00 31.64 101 LYS A C 1
ATOM 774 O O . LYS A 1 101 ? -1.633 4.776 29.838 1.00 31.64 101 LYS A O 1
ATOM 779 N N . ARG A 1 102 ? -1.500 5.758 27.811 1.00 29.80 102 ARG A N 1
ATOM 780 C CA . ARG A 1 102 ? -0.299 6.553 28.072 1.00 29.80 102 ARG A CA 1
ATOM 781 C C . ARG A 1 102 ? -0.416 7.863 27.308 1.00 29.80 102 ARG A C 1
ATOM 783 O O . ARG A 1 102 ? -0.613 7.858 26.102 1.00 29.80 102 ARG A O 1
ATOM 790 N N . GLU A 1 103 ? -0.350 8.964 28.041 1.00 30.66 103 GLU A N 1
ATOM 791 C CA . GLU A 1 103 ? -0.285 10.305 27.473 1.00 30.66 103 GLU A CA 1
ATOM 792 C C . GLU A 1 103 ? 1.163 10.592 27.080 1.00 30.66 103 GLU A C 1
ATOM 794 O O . GLU A 1 103 ? 2.062 10.489 27.914 1.00 30.66 103 GLU A O 1
ATOM 799 N N . PHE A 1 104 ? 1.385 10.961 25.819 1.00 32.31 104 PHE A N 1
ATOM 800 C CA . PHE A 1 104 ? 2.642 11.532 25.353 1.00 32.31 104 PHE A CA 1
ATOM 801 C C . PHE A 1 104 ? 2.349 12.638 24.338 1.00 32.31 104 PHE A C 1
ATOM 803 O O . PHE A 1 104 ? 1.510 12.494 23.456 1.00 32.31 104 PHE A O 1
ATOM 810 N N . VAL A 1 105 ? 3.053 13.758 24.482 1.00 28.56 105 VAL A N 1
ATOM 811 C CA . VAL A 1 105 ? 3.060 14.881 23.535 1.00 28.56 105 VAL A CA 1
ATOM 812 C C . VAL A 1 105 ? 3.975 14.494 22.360 1.00 28.56 105 VAL A C 1
ATOM 814 O O . VAL A 1 105 ? 5.091 14.039 22.616 1.00 28.56 105 VAL A O 1
ATOM 817 N N . LEU A 1 106 ? 3.544 14.653 21.099 1.00 37.47 106 LEU A N 1
ATOM 818 C CA . LEU A 1 106 ? 4.162 14.083 19.873 1.00 37.47 106 LEU A CA 1
ATOM 819 C C . LEU A 1 106 ? 4.784 15.159 18.944 1.00 37.47 106 LEU A C 1
ATOM 821 O O . LEU A 1 106 ? 4.436 16.326 19.077 1.00 37.47 106 LEU A O 1
ATOM 825 N N . THR A 1 107 ? 5.756 14.796 18.085 1.00 42.84 107 THR A N 1
ATOM 826 C CA . THR A 1 107 ? 6.508 15.715 17.175 1.00 42.84 107 THR A CA 1
ATOM 827 C C . THR A 1 107 ? 6.868 15.097 15.805 1.00 42.84 107 THR A C 1
ATOM 829 O O . THR A 1 107 ? 7.823 15.531 15.175 1.00 42.84 107 THR A O 1
ATOM 832 N N . ASP A 1 108 ? 6.183 14.044 15.353 1.00 61.75 108 ASP A N 1
ATOM 833 C CA . ASP A 1 108 ? 6.270 13.516 13.971 1.00 61.75 108 ASP A CA 1
ATOM 834 C C . ASP A 1 108 ? 5.007 13.817 13.145 1.00 61.75 108 ASP A C 1
ATOM 836 O O . ASP A 1 108 ? 4.832 13.261 12.065 1.00 61.75 108 ASP A O 1
ATOM 840 N N . ASP A 1 109 ? 4.15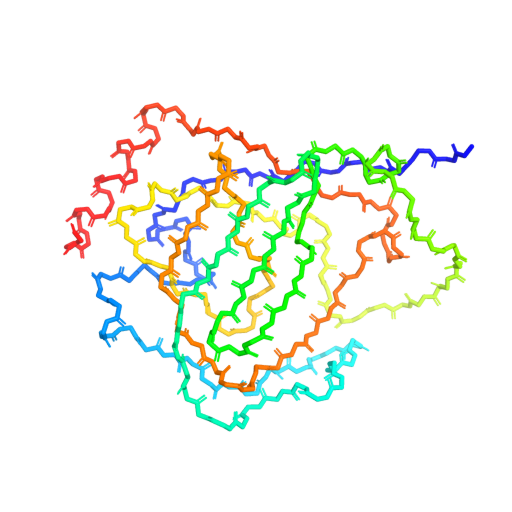6 14.702 13.676 1.00 70.81 109 ASP A N 1
ATOM 841 C CA . ASP A 1 109 ? 2.987 15.371 13.091 1.00 70.81 109 ASP A CA 1
ATOM 842 C C . ASP A 1 109 ? 1.946 14.524 12.344 1.00 70.81 109 ASP A C 1
ATOM 844 O O . ASP A 1 109 ? 0.942 15.094 11.927 1.00 70.81 109 ASP A O 1
ATOM 848 N N . VAL A 1 110 ? 2.107 13.199 12.251 1.00 82.12 110 VAL A N 1
ATOM 849 C CA . VAL A 1 110 ? 1.140 12.312 11.597 1.00 82.12 110 VAL A CA 1
ATOM 850 C C . VAL A 1 110 ? -0.209 12.383 12.302 1.00 82.12 110 VAL A C 1
ATOM 852 O O . VAL A 1 110 ? -0.313 12.214 13.523 1.00 82.12 110 VAL A O 1
ATOM 855 N N . ARG A 1 111 ? -1.258 12.617 11.522 1.00 86.69 111 ARG A N 1
ATOM 856 C CA . ARG A 1 111 ? -2.640 12.670 11.985 1.00 86.69 111 ARG A CA 1
ATOM 857 C C . ARG A 1 111 ? -3.491 11.688 11.187 1.00 86.69 111 ARG A C 1
ATOM 859 O O . ARG A 1 111 ? -3.216 11.456 10.010 1.00 86.69 111 ARG A O 1
ATOM 866 N N . PRO A 1 112 ? -4.548 11.118 11.792 1.00 88.12 112 PRO A N 1
ATOM 867 C CA . PRO A 1 112 ? -5.508 10.286 11.068 1.00 88.12 112 PRO A CA 1
ATOM 868 C C . PRO A 1 112 ? -6.036 10.941 9.782 1.00 88.12 112 PRO A C 1
ATOM 870 O O . PRO A 1 112 ? -6.267 10.257 8.791 1.00 88.12 112 PRO A O 1
ATOM 873 N N . GLU A 1 113 ? -6.198 12.264 9.793 1.00 88.56 113 GLU A N 1
ATOM 874 C CA . GLU A 1 113 ? -6.724 13.055 8.679 1.00 88.56 113 GLU A CA 1
ATOM 875 C C . GLU A 1 113 ? -5.737 13.241 7.511 1.00 88.56 113 GLU A C 1
ATOM 877 O O . GLU A 1 113 ? -6.162 13.650 6.432 1.00 88.56 113 GLU A O 1
ATOM 882 N N . ASP A 1 114 ? -4.450 12.925 7.693 1.00 88.88 114 ASP A N 1
ATOM 883 C CA . ASP A 1 114 ? -3.430 13.056 6.641 1.00 88.88 114 ASP A CA 1
ATOM 884 C C . ASP A 1 114 ? -3.474 11.893 5.632 1.00 88.88 114 ASP A C 1
ATOM 886 O O . ASP A 1 114 ? -2.854 11.952 4.566 1.00 88.88 114 ASP A O 1
ATOM 890 N N . PHE A 1 115 ? -4.195 10.816 5.959 1.00 91.12 115 PHE A N 1
ATOM 891 C CA . PHE A 1 115 ? -4.237 9.607 5.145 1.00 91.12 115 PHE A CA 1
ATOM 892 C C . PHE A 1 115 ? -5.218 9.741 3.982 1.00 91.12 115 PHE A C 1
ATOM 894 O O . PHE A 1 115 ? -6.337 10.237 4.106 1.00 91.12 115 PHE A O 1
ATOM 901 N N . VAL A 1 116 ? -4.798 9.207 2.840 1.00 91.94 116 VAL A N 1
ATOM 902 C CA . VAL A 1 116 ? -5.592 9.050 1.624 1.00 91.94 116 VAL A CA 1
ATOM 903 C C . VAL A 1 116 ? -5.407 7.624 1.119 1.00 91.94 116 VAL A C 1
ATOM 905 O O . VAL A 1 116 ? -4.324 7.050 1.222 1.00 91.94 116 VAL A O 1
ATOM 908 N N . ALA A 1 117 ? -6.475 7.042 0.590 1.00 91.38 117 ALA A N 1
ATOM 909 C CA . ALA A 1 117 ? -6.446 5.750 -0.064 1.00 91.38 117 ALA A CA 1
ATOM 910 C C . ALA A 1 117 ? -6.367 5.948 -1.575 1.00 91.38 117 ALA A C 1
ATOM 912 O O . ALA A 1 117 ? -6.991 6.850 -2.144 1.00 91.38 117 ALA A O 1
ATOM 913 N N . PHE A 1 118 ? -5.638 5.056 -2.230 1.00 92.25 118 PHE A N 1
ATOM 914 C CA . PHE A 1 118 ? -5.449 5.080 -3.667 1.00 92.25 118 PHE A CA 1
ATOM 915 C C . PHE A 1 118 ? -5.977 3.799 -4.302 1.00 92.25 118 PHE A C 1
ATOM 917 O O . PHE A 1 118 ? -5.669 2.698 -3.855 1.00 92.25 118 PHE A O 1
ATOM 924 N N . TYR A 1 119 ? -6.768 3.949 -5.360 1.00 91.38 119 TYR A N 1
ATOM 925 C CA . TYR A 1 119 ? -7.214 2.845 -6.194 1.00 91.38 119 TYR A CA 1
ATOM 926 C C . TYR A 1 119 ? -6.255 2.644 -7.372 1.00 91.38 119 TYR A C 1
ATOM 928 O O . TYR A 1 119 ? -5.999 3.577 -8.143 1.00 91.38 119 TYR A O 1
ATOM 936 N N . CYS A 1 120 ? -5.801 1.406 -7.548 1.00 89.25 120 CYS A N 1
ATOM 937 C CA . CYS A 1 120 ? -5.053 0.945 -8.712 1.00 89.25 120 CYS A CA 1
ATOM 938 C C . CYS A 1 120 ? -5.863 -0.119 -9.459 1.00 89.25 120 CYS A C 1
ATOM 940 O O . CYS A 1 120 ? -6.408 -1.028 -8.834 1.00 89.25 120 CYS A O 1
ATOM 942 N N . SER A 1 121 ? -5.925 -0.018 -10.790 1.00 88.00 121 SER A N 1
ATOM 943 C CA . SER A 1 121 ? -6.563 -1.026 -11.646 1.00 88.00 121 SER A CA 1
ATOM 944 C C . SER A 1 121 ? -5.739 -2.312 -11.786 1.00 88.00 121 SER A C 1
ATOM 946 O O . SER A 1 121 ? -6.280 -3.322 -12.227 1.00 88.00 121 SER A O 1
ATOM 948 N N . GLY A 1 122 ? -4.451 -2.274 -11.425 1.00 88.69 122 GLY A N 1
ATOM 949 C CA . GLY A 1 122 ? -3.492 -3.357 -11.655 1.00 88.69 122 GLY A CA 1
ATOM 950 C C . GLY A 1 122 ? -2.863 -3.350 -13.054 1.00 88.69 122 GLY A C 1
ATOM 951 O O . GLY A 1 122 ? -2.128 -4.270 -13.384 1.00 88.69 122 GLY A O 1
ATOM 952 N N . GLU A 1 123 ? -3.131 -2.333 -13.881 1.00 87.94 123 GLU A N 1
ATOM 953 C CA . GLU A 1 123 ? -2.559 -2.216 -15.236 1.00 87.94 123 GLU A CA 1
ATOM 954 C C . GLU A 1 123 ? -1.106 -1.697 -15.249 1.00 87.94 123 GLU A C 1
ATOM 956 O O . GLU A 1 123 ? -0.468 -1.705 -16.295 1.00 87.94 123 GLU A O 1
ATOM 961 N N . PHE A 1 124 ? -0.587 -1.221 -14.114 1.00 90.69 124 PHE A N 1
ATOM 962 C CA . PHE A 1 124 ? 0.752 -0.643 -13.982 1.00 90.69 124 PHE A CA 1
ATOM 963 C C . PHE A 1 124 ? 1.327 -0.885 -12.582 1.00 90.69 124 PHE A C 1
ATOM 965 O O . PHE A 1 124 ? 0.589 -1.147 -11.627 1.00 90.69 124 PHE A O 1
ATOM 972 N N . GLY A 1 125 ? 2.648 -0.750 -12.454 1.00 92.00 125 GLY A N 1
ATOM 973 C CA . GLY A 1 125 ? 3.353 -0.810 -11.178 1.00 92.00 125 GLY A CA 1
ATOM 974 C C . GLY A 1 125 ? 3.316 0.519 -10.422 1.00 92.00 125 GLY A C 1
ATOM 975 O O . GLY A 1 125 ? 3.078 1.588 -10.988 1.00 92.00 125 GLY A O 1
ATOM 976 N N . ILE A 1 126 ? 3.580 0.467 -9.119 1.00 93.06 126 ILE A N 1
ATOM 977 C CA . ILE A 1 126 ? 3.653 1.646 -8.253 1.00 93.06 126 ILE A CA 1
ATOM 978 C C . ILE A 1 126 ? 4.945 1.564 -7.452 1.00 93.06 126 ILE A C 1
ATOM 980 O O . ILE A 1 126 ? 5.226 0.547 -6.827 1.00 93.06 126 ILE A O 1
ATOM 984 N N . HIS A 1 127 ? 5.697 2.656 -7.427 1.00 93.19 127 HIS A N 1
ATOM 985 C CA . HIS A 1 127 ? 6.793 2.853 -6.490 1.00 93.19 127 HIS A CA 1
ATOM 986 C C . HIS A 1 127 ? 6.378 3.893 -5.456 1.00 93.19 127 HIS A C 1
ATOM 988 O O . HIS A 1 127 ? 5.980 5.002 -5.814 1.00 93.19 127 HIS A O 1
ATOM 994 N N . ILE A 1 128 ? 6.490 3.543 -4.179 1.00 91.06 128 ILE A N 1
ATOM 995 C CA . ILE A 1 128 ? 6.216 4.442 -3.058 1.00 91.06 128 ILE A CA 1
ATOM 996 C C . ILE A 1 128 ? 7.526 5.116 -2.661 1.00 91.06 128 ILE A C 1
ATOM 998 O O . ILE A 1 128 ? 8.535 4.445 -2.453 1.00 91.06 128 ILE A O 1
ATOM 1002 N N . ASN A 1 129 ? 7.520 6.443 -2.555 1.00 88.75 129 ASN A N 1
ATOM 1003 C CA . ASN A 1 129 ? 8.717 7.184 -2.177 1.00 88.75 129 ASN A CA 1
ATOM 1004 C C . ASN A 1 129 ? 9.122 6.864 -0.733 1.00 88.75 129 ASN A C 1
ATOM 1006 O O . ASN A 1 129 ? 8.283 6.712 0.160 1.00 88.75 129 ASN A O 1
ATOM 1010 N N . ALA A 1 130 ? 10.427 6.844 -0.473 1.00 83.50 130 ALA A N 1
ATOM 1011 C CA . ALA A 1 130 ? 10.918 6.785 0.895 1.00 83.50 130 ALA A CA 1
ATOM 1012 C C . ALA A 1 130 ? 10.407 7.985 1.716 1.00 83.50 130 ALA A C 1
ATOM 1014 O O . ALA A 1 130 ? 10.301 9.103 1.214 1.00 83.50 130 ALA A O 1
ATOM 1015 N N . GLY A 1 131 ? 10.093 7.762 2.993 1.00 78.56 131 GLY A N 1
ATOM 1016 C CA . GLY A 1 131 ? 9.504 8.784 3.866 1.00 78.56 131 GLY A CA 1
ATOM 1017 C C . GLY A 1 131 ? 7.970 8.853 3.832 1.00 78.56 131 GLY A C 1
ATOM 1018 O O . GLY A 1 131 ? 7.382 9.516 4.685 1.00 78.56 131 GLY A O 1
ATOM 1019 N N . VAL A 1 132 ? 7.305 8.147 2.910 1.00 86.12 132 VAL A N 1
ATOM 1020 C CA . VAL A 1 132 ? 5.836 8.123 2.817 1.00 86.12 132 VAL A CA 1
ATOM 1021 C C . VAL A 1 132 ? 5.248 7.033 3.713 1.00 86.12 132 VAL A C 1
ATOM 1023 O O . VAL A 1 132 ? 5.548 5.849 3.554 1.00 86.12 132 VAL A O 1
ATOM 1026 N N . TRP A 1 133 ? 4.382 7.423 4.651 1.00 86.81 133 TRP A N 1
ATOM 1027 C CA . TRP A 1 133 ? 3.603 6.487 5.466 1.00 86.81 133 TRP A CA 1
ATOM 1028 C C . TRP A 1 133 ? 2.629 5.703 4.586 1.00 86.81 133 TRP A C 1
ATOM 1030 O O . TRP A 1 133 ? 1.832 6.296 3.862 1.00 86.81 133 TRP A O 1
ATOM 1040 N N . HIS A 1 134 ? 2.662 4.376 4.665 1.00 87.56 134 HIS A N 1
ATOM 1041 C CA . HIS A 1 134 ? 1.789 3.528 3.861 1.00 87.56 134 HIS A CA 1
ATOM 1042 C C . HIS A 1 134 ? 1.454 2.214 4.569 1.00 87.56 134 HIS A C 1
ATOM 1044 O O . HIS A 1 134 ? 2.113 1.799 5.523 1.00 87.56 134 HIS A O 1
ATOM 1050 N N . GLN A 1 135 ? 0.394 1.576 4.085 1.00 84.88 135 GLN A N 1
ATOM 1051 C CA . GLN A 1 135 ? 0.068 0.176 4.340 1.00 84.88 135 GLN A CA 1
ATOM 1052 C C . GLN A 1 135 ? 0.300 -0.618 3.044 1.00 84.88 135 GLN A C 1
ATOM 1054 O O . GLN A 1 135 ? 0.338 -0.013 1.967 1.00 84.88 135 GLN A O 1
ATOM 1059 N N . PRO A 1 136 ? 0.424 -1.954 3.119 1.00 81.19 136 PRO A N 1
ATOM 1060 C CA . PRO A 1 136 ? 0.329 -2.821 1.947 1.00 81.19 136 PRO A CA 1
ATOM 1061 C C . PRO A 1 136 ? -1.015 -2.653 1.213 1.00 81.19 136 PRO A C 1
ATOM 1063 O O . PRO A 1 136 ? -1.942 -2.013 1.715 1.00 81.19 136 PRO A O 1
ATOM 1066 N N . VAL A 1 137 ? -1.137 -3.230 0.017 1.00 87.75 137 VAL A N 1
ATOM 1067 C CA . VAL A 1 137 ? -2.354 -3.102 -0.804 1.00 87.75 137 VAL A CA 1
ATOM 1068 C C . VAL A 1 137 ? -3.549 -3.842 -0.189 1.00 87.75 137 VAL A C 1
ATOM 1070 O O . VAL A 1 137 ? -3.395 -4.851 0.484 1.00 87.75 137 VAL A O 1
ATOM 1073 N N . PHE A 1 138 ? -4.772 -3.377 -0.445 1.00 86.25 138 PHE A N 1
ATOM 1074 C CA . PHE A 1 138 ? -5.992 -4.082 -0.035 1.00 86.25 138 PHE A CA 1
ATOM 1075 C C . PHE A 1 138 ? -6.719 -4.588 -1.286 1.00 86.25 138 PHE A C 1
ATOM 1077 O O . PHE A 1 138 ? -7.217 -3.761 -2.057 1.00 86.25 138 PHE A O 1
ATOM 1084 N N . PRO A 1 139 ? -6.780 -5.910 -1.534 1.00 86.38 139 PRO A N 1
ATOM 1085 C CA . PRO A 1 139 ? -7.446 -6.424 -2.720 1.00 86.38 139 PRO A CA 1
ATOM 1086 C C . PRO A 1 139 ? -8.962 -6.247 -2.620 1.00 86.38 139 PRO A C 1
ATOM 1088 O O . PRO A 1 139 ? -9.567 -6.515 -1.581 1.00 86.38 139 PRO A O 1
ATOM 1091 N N . LEU A 1 140 ? -9.572 -5.824 -3.732 1.00 86.69 140 LEU A N 1
ATOM 1092 C CA . LEU A 1 140 ? -11.031 -5.832 -3.896 1.00 86.69 140 LEU A CA 1
ATOM 1093 C C . LEU A 1 140 ? -11.580 -7.234 -4.196 1.00 86.69 140 LEU A C 1
ATOM 1095 O O . LEU A 1 140 ? -12.758 -7.490 -3.969 1.00 86.69 140 LEU A O 1
ATOM 1099 N N . ASN A 1 141 ? -10.734 -8.110 -4.738 1.00 86.19 141 ASN A N 1
ATOM 1100 C CA . ASN A 1 141 ? -11.024 -9.528 -4.932 1.00 86.19 141 ASN A CA 1
ATOM 1101 C C . ASN A 1 141 ? -10.608 -10.323 -3.682 1.00 86.19 141 ASN A C 1
ATOM 1103 O O . ASN A 1 141 ? -9.970 -9.780 -2.781 1.00 86.19 141 ASN A O 1
ATOM 1107 N N . ASP A 1 142 ? -10.882 -11.628 -3.670 1.00 87.50 142 ASP A N 1
ATOM 1108 C CA . ASP A 1 142 ? -10.486 -12.529 -2.574 1.00 87.50 142 ASP A CA 1
ATOM 1109 C C . ASP A 1 142 ? -8.966 -12.576 -2.352 1.00 87.50 142 ASP A C 1
ATOM 1111 O O . ASP A 1 142 ? -8.495 -12.819 -1.238 1.00 87.50 142 ASP A O 1
ATOM 1115 N N . SER A 1 143 ? -8.185 -12.323 -3.404 1.00 89.31 143 SER A N 1
ATOM 1116 C CA . SER A 1 143 ? -6.731 -12.251 -3.326 1.00 89.31 143 SER A CA 1
ATOM 1117 C C . SER A 1 143 ? -6.115 -11.350 -4.391 1.00 89.31 143 SER A C 1
ATOM 1119 O O . SER A 1 143 ? -6.729 -11.070 -5.424 1.00 89.31 143 SER A O 1
ATOM 1121 N N . VAL A 1 144 ? -4.869 -10.947 -4.152 1.00 91.44 144 VAL A N 1
ATOM 1122 C CA . VAL A 1 144 ? -3.966 -10.359 -5.145 1.00 91.44 144 VAL A CA 1
ATOM 1123 C C . VAL A 1 144 ? -2.556 -10.880 -4.909 1.00 91.44 144 VAL A C 1
ATOM 1125 O O . VAL A 1 144 ? -2.119 -10.958 -3.763 1.00 91.44 144 VAL A O 1
ATOM 1128 N N . ASP A 1 145 ? -1.864 -11.174 -6.002 1.00 94.62 145 ASP A N 1
ATOM 1129 C CA . ASP A 1 145 ? -0.445 -11.500 -6.014 1.00 94.62 145 ASP A CA 1
ATOM 1130 C C . ASP A 1 145 ? 0.236 -10.502 -6.969 1.00 94.62 145 ASP A C 1
ATOM 1132 O O . ASP A 1 145 ? -0.309 -10.202 -8.037 1.00 94.62 145 ASP A O 1
ATOM 1136 N N . PHE A 1 146 ? 1.376 -9.933 -6.575 1.00 93.81 146 PHE A N 1
ATOM 1137 C CA . PHE A 1 146 ? 2.130 -8.980 -7.400 1.00 93.81 146 PHE A CA 1
ATOM 1138 C C . PHE A 1 146 ? 3.637 -9.091 -7.164 1.00 93.81 146 PHE A C 1
ATOM 1140 O O . PHE A 1 146 ? 4.078 -9.544 -6.107 1.00 93.81 146 PHE A O 1
ATOM 1147 N N . ASP A 1 147 ? 4.427 -8.669 -8.150 1.00 95.31 147 ASP A N 1
ATOM 1148 C CA . ASP A 1 147 ? 5.883 -8.623 -8.032 1.00 95.31 147 ASP A CA 1
ATOM 1149 C C . ASP A 1 147 ? 6.311 -7.422 -7.180 1.00 95.31 147 ASP A C 1
ATOM 1151 O O . ASP A 1 147 ? 5.950 -6.275 -7.453 1.00 95.31 147 ASP A O 1
ATOM 1155 N N . ASP A 1 148 ? 7.090 -7.694 -6.137 1.00 94.31 148 ASP A N 1
ATOM 1156 C CA . ASP A 1 148 ? 7.610 -6.711 -5.192 1.00 94.31 148 ASP A CA 1
ATOM 1157 C C . ASP A 1 148 ? 9.129 -6.576 -5.340 1.00 94.31 148 ASP A C 1
ATOM 1159 O O . ASP A 1 148 ? 9.853 -7.566 -5.494 1.00 94.31 148 ASP A O 1
ATOM 1163 N N . LYS A 1 149 ? 9.616 -5.334 -5.280 1.00 93.19 149 LYS A N 1
ATOM 1164 C CA . LYS A 1 149 ? 11.041 -4.987 -5.281 1.00 93.19 149 LYS A CA 1
ATOM 1165 C C . LYS A 1 149 ? 11.283 -3.963 -4.177 1.00 93.19 149 LYS A C 1
ATOM 1167 O O . LYS A 1 149 ? 10.734 -2.866 -4.212 1.00 93.19 149 LYS A O 1
ATOM 1172 N N . GLN A 1 150 ? 12.130 -4.307 -3.212 1.00 91.31 150 GLN A N 1
ATOM 1173 C CA . GLN A 1 150 ? 12.346 -3.499 -2.008 1.00 91.31 150 GLN A CA 1
ATOM 1174 C C . GLN A 1 150 ? 13.757 -3.681 -1.433 1.00 91.31 150 GLN A C 1
ATOM 1176 O O . GLN A 1 150 ? 14.551 -4.491 -1.913 1.00 91.31 150 GLN A O 1
ATOM 1181 N N . GLY A 1 151 ? 14.077 -2.942 -0.369 1.00 88.75 151 GLY A N 1
ATOM 1182 C CA . GLY A 1 151 ? 15.275 -3.203 0.428 1.00 88.75 151 GLY A CA 1
ATOM 1183 C C . GLY A 1 151 ? 15.153 -4.514 1.214 1.00 88.75 151 GLY A C 1
ATOM 1184 O O . GLY A 1 151 ? 14.149 -4.742 1.884 1.00 88.75 151 GLY A O 1
ATOM 1185 N N . ALA A 1 152 ? 16.190 -5.354 1.178 1.00 85.62 152 ALA A N 1
ATOM 1186 C CA . ALA A 1 152 ? 16.231 -6.628 1.906 1.00 85.62 152 ALA A CA 1
ATOM 1187 C C . ALA A 1 152 ? 16.145 -6.446 3.429 1.00 85.62 152 ALA A C 1
ATOM 1189 O O . ALA A 1 152 ? 15.610 -7.292 4.142 1.00 85.62 152 ALA A O 1
ATOM 1190 N N . VAL A 1 153 ? 16.649 -5.316 3.921 1.00 81.75 153 VAL A N 1
ATOM 1191 C CA . VAL A 1 153 ? 16.318 -4.775 5.234 1.00 81.75 153 VAL A CA 1
ATOM 1192 C C . VAL A 1 153 ? 15.751 -3.383 4.988 1.00 81.75 153 VAL A C 1
ATOM 1194 O O . VAL A 1 153 ? 16.487 -2.498 4.553 1.00 81.75 153 VAL A O 1
ATOM 1197 N N . HIS A 1 154 ? 14.456 -3.200 5.242 1.00 76.38 154 HIS A N 1
ATOM 1198 C CA . HIS A 1 154 ? 13.783 -1.903 5.161 1.00 76.38 154 HIS A CA 1
ATOM 1199 C C . HIS A 1 154 ? 13.702 -1.276 6.551 1.00 76.38 154 HIS A C 1
ATOM 1201 O O . HIS A 1 154 ? 13.560 -1.999 7.531 1.00 76.38 154 HIS A O 1
ATOM 1207 N N . ALA A 1 155 ? 13.809 0.048 6.665 1.00 75.81 155 ALA A N 1
ATOM 1208 C CA . ALA A 1 155 ? 13.640 0.762 7.926 1.00 75.81 155 ALA A CA 1
ATOM 1209 C C . ALA A 1 155 ? 12.146 0.979 8.165 1.00 75.81 155 ALA A C 1
ATOM 1211 O O . ALA A 1 155 ? 11.451 1.465 7.275 1.00 75.81 155 ALA A O 1
ATOM 1212 N N . CYS A 1 156 ? 11.653 0.630 9.351 1.00 78.62 156 CYS A N 1
ATOM 1213 C CA . CYS A 1 156 ? 10.236 0.749 9.674 1.00 78.62 156 CYS A CA 1
ATOM 1214 C C . CYS A 1 156 ? 10.045 1.620 10.913 1.00 78.62 156 CYS A C 1
ATOM 1216 O O . CYS A 1 156 ? 10.756 1.470 11.905 1.00 78.62 156 CYS A O 1
ATOM 1218 N N . ILE A 1 157 ? 9.055 2.505 10.856 1.00 78.81 157 ILE A N 1
ATOM 1219 C CA . ILE A 1 157 ? 8.450 3.144 12.023 1.00 78.81 157 ILE A CA 1
ATOM 1220 C C . ILE A 1 157 ? 6.954 2.835 12.002 1.00 78.81 157 ILE A C 1
ATOM 1222 O O . ILE A 1 157 ? 6.359 2.695 10.933 1.00 78.81 157 ILE A O 1
ATOM 1226 N N . ARG A 1 158 ? 6.335 2.721 13.178 1.00 82.44 158 ARG A N 1
ATOM 1227 C CA . ARG A 1 158 ? 4.931 2.316 13.309 1.00 82.44 158 ARG A CA 1
ATOM 1228 C C . ARG A 1 158 ? 4.111 3.361 14.048 1.00 82.44 158 ARG A C 1
ATOM 1230 O O . ARG A 1 158 ? 4.507 3.802 15.120 1.00 82.44 158 ARG A O 1
ATOM 1237 N N . VAL A 1 159 ? 2.929 3.657 13.516 1.00 84.06 159 VAL A N 1
ATOM 1238 C CA . VAL A 1 159 ? 1.848 4.350 14.226 1.00 84.06 159 VAL A CA 1
ATOM 1239 C C . VAL A 1 159 ? 0.748 3.351 14.596 1.00 84.06 159 VAL A C 1
ATOM 1241 O O . VAL A 1 159 ? 0.339 2.537 13.767 1.00 84.06 159 VAL A O 1
ATOM 1244 N N . ASP A 1 160 ? 0.271 3.395 15.838 1.00 86.44 160 ASP A N 1
ATOM 1245 C CA . ASP A 1 160 ? -0.888 2.625 16.299 1.00 86.44 160 ASP A CA 1
ATOM 1246 C C . ASP A 1 160 ? -2.089 3.563 16.476 1.00 86.44 160 ASP A C 1
ATOM 1248 O O . ASP A 1 160 ? -2.235 4.236 17.495 1.00 86.44 160 ASP A O 1
ATOM 1252 N N . PHE A 1 161 ? -2.983 3.602 15.484 1.00 86.06 161 PHE A N 1
ATOM 1253 C CA . PHE A 1 161 ? -4.133 4.514 15.499 1.00 86.06 161 PHE A CA 1
ATOM 1254 C C . PHE A 1 161 ? -5.101 4.296 16.664 1.00 86.06 161 PHE A C 1
ATOM 1256 O O . PHE A 1 161 ? -5.727 5.247 17.141 1.00 86.06 161 PHE A O 1
ATOM 1263 N N . VAL A 1 162 ? -5.198 3.066 17.167 1.00 85.94 162 VAL A N 1
ATOM 1264 C CA . VAL A 1 162 ? -6.089 2.742 18.279 1.00 85.94 162 VAL A CA 1
ATOM 1265 C C . VAL A 1 162 ? -5.482 3.220 19.591 1.00 85.94 162 VAL A C 1
ATOM 1267 O O . VAL A 1 162 ? -6.173 3.851 20.389 1.00 85.94 162 VAL A O 1
ATOM 1270 N N . GLN A 1 163 ? -4.200 2.938 19.823 1.00 83.81 163 GLN A N 1
ATOM 1271 C CA . GLN A 1 163 ? -3.520 3.334 21.056 1.00 83.81 163 GLN A CA 1
ATOM 1272 C C . GLN A 1 163 ? -3.245 4.838 21.109 1.00 83.81 163 GLN A C 1
ATOM 1274 O O . GLN A 1 163 ? -3.386 5.439 22.173 1.00 83.81 163 GLN A O 1
ATOM 1279 N N . GLU A 1 164 ? -2.868 5.439 19.980 1.00 85.38 164 GLU A N 1
ATOM 1280 C CA . GLU A 1 164 ? -2.409 6.828 19.923 1.00 85.38 164 GLU A CA 1
ATOM 1281 C C . GLU A 1 164 ? -3.551 7.826 19.699 1.00 85.38 164 GLU A C 1
ATOM 1283 O O . GLU A 1 164 ? -3.523 8.915 20.268 1.00 85.38 164 GLU A O 1
ATOM 1288 N N . PHE A 1 165 ? -4.582 7.455 18.930 1.00 87.19 165 PHE A N 1
ATOM 1289 C CA . PHE A 1 165 ? -5.679 8.365 18.566 1.00 87.19 165 PHE A CA 1
ATOM 1290 C C . PHE A 1 165 ? -7.068 7.855 18.972 1.00 87.19 165 PHE A C 1
ATOM 1292 O O . PHE A 1 165 ? -8.033 8.620 18.946 1.00 87.19 165 PHE A O 1
ATOM 1299 N N . GLY A 1 166 ? -7.204 6.585 19.369 1.00 87.56 166 GLY A N 1
ATOM 1300 C CA . GLY A 1 166 ? -8.503 5.995 19.699 1.00 87.56 166 GLY A CA 1
ATOM 1301 C C . GLY A 1 166 ? -9.434 5.872 18.492 1.00 87.56 166 GLY A C 1
ATOM 1302 O O . GLY A 1 166 ? -10.656 5.963 18.659 1.00 87.56 166 GLY A O 1
ATOM 1303 N N . VAL A 1 167 ? -8.871 5.696 17.289 1.00 88.62 167 VAL A N 1
ATOM 1304 C CA . VAL A 1 167 ? -9.632 5.621 16.034 1.00 88.62 167 VAL A CA 1
ATOM 1305 C C . VAL A 1 167 ? -9.261 4.407 15.185 1.00 88.62 167 VAL A C 1
ATOM 1307 O O . VAL A 1 167 ? -8.151 3.887 15.270 1.00 88.62 167 VAL A O 1
ATOM 1310 N N . TYR A 1 168 ? -10.186 4.012 14.314 1.00 86.50 168 TYR A N 1
ATOM 1311 C CA . TYR A 1 168 ? -9.906 3.209 13.128 1.00 86.50 168 TYR A CA 1
ATOM 1312 C C . TYR A 1 168 ? -9.994 4.077 11.876 1.00 86.50 168 TYR A C 1
ATOM 1314 O O . TYR A 1 168 ? -10.883 4.924 11.761 1.00 86.50 168 TYR A O 1
ATOM 1322 N N . LEU A 1 169 ? -9.102 3.822 10.923 1.00 87.75 169 LEU A N 1
ATOM 1323 C CA . LEU A 1 169 ? -9.211 4.338 9.566 1.00 87.75 169 LEU A CA 1
ATOM 1324 C C . LEU A 1 169 ? -10.015 3.344 8.725 1.00 87.75 169 LEU A C 1
ATOM 1326 O O . LEU A 1 169 ? -9.697 2.156 8.701 1.00 87.75 169 LEU A O 1
ATOM 1330 N N . ARG A 1 170 ? -11.059 3.822 8.045 1.00 87.50 170 ARG A N 1
ATOM 1331 C CA . ARG A 1 170 ? -11.888 3.014 7.148 1.00 87.50 170 ARG A CA 1
ATOM 1332 C C . ARG A 1 170 ? -11.628 3.416 5.706 1.00 87.50 170 ARG A C 1
ATOM 1334 O O . ARG A 1 170 ? -11.851 4.562 5.330 1.00 87.50 170 ARG A O 1
ATOM 1341 N N . VAL A 1 171 ? -11.206 2.449 4.900 1.00 86.25 171 VAL A N 1
ATOM 1342 C CA . VAL A 1 171 ? -11.061 2.597 3.450 1.00 86.25 171 VAL A CA 1
ATOM 1343 C C . VAL A 1 171 ? -12.246 1.909 2.773 1.00 86.25 171 VAL A C 1
ATOM 1345 O O . VAL A 1 171 ? -12.534 0.754 3.091 1.00 86.25 171 VAL A O 1
ATOM 1348 N N . PRO A 1 172 ? -12.955 2.572 1.845 1.00 81.94 172 PRO A N 1
ATOM 1349 C CA . PRO A 1 172 ? -14.005 1.914 1.085 1.00 81.94 172 PRO A CA 1
ATOM 1350 C C . PRO A 1 172 ? -13.383 0.962 0.052 1.00 81.94 172 PRO A C 1
ATOM 1352 O O . PRO A 1 172 ? -12.760 1.403 -0.912 1.00 81.94 172 PRO A O 1
ATOM 1355 N N . LEU A 1 173 ? -13.576 -0.347 0.230 1.00 83.12 173 LEU A N 1
ATOM 1356 C CA . LEU A 1 173 ? -13.139 -1.377 -0.721 1.00 83.12 173 LEU A CA 1
ATOM 1357 C C . LEU A 1 173 ? -14.133 -1.495 -1.883 1.00 83.12 173 LEU A C 1
ATOM 1359 O O . LEU A 1 173 ? -14.836 -2.489 -2.041 1.00 83.12 173 LEU A O 1
ATOM 1363 N N . VAL A 1 174 ? -14.221 -0.436 -2.684 1.00 81.56 174 VAL A N 1
ATOM 1364 C CA . VAL A 1 174 ? -15.102 -0.369 -3.853 1.00 81.56 174 VAL A CA 1
ATOM 1365 C C . VAL A 1 174 ? -14.322 0.080 -5.076 1.00 81.56 174 VAL A C 1
ATOM 1367 O O . VAL A 1 174 ? -13.484 0.980 -5.008 1.00 81.56 174 VAL A O 1
ATOM 1370 N N . ALA A 1 175 ? -14.627 -0.525 -6.223 1.00 75.56 175 ALA A N 1
ATOM 1371 C CA . ALA A 1 175 ? -14.092 -0.046 -7.486 1.00 75.56 175 ALA A CA 1
ATOM 1372 C C . ALA A 1 175 ? -14.658 1.360 -7.779 1.00 75.56 175 ALA A C 1
ATOM 1374 O O . ALA A 1 175 ? -15.872 1.572 -7.650 1.00 75.56 175 ALA A O 1
ATOM 1375 N N . PRO A 1 176 ? -13.824 2.328 -8.201 1.00 77.94 176 PRO A N 1
ATOM 1376 C CA . PRO A 1 176 ? -14.301 3.626 -8.643 1.00 77.94 176 PRO A CA 1
ATOM 1377 C C . PRO A 1 176 ? -15.258 3.496 -9.830 1.00 77.94 176 PRO A C 1
ATOM 1379 O O . PRO A 1 176 ? -15.237 2.525 -10.587 1.00 77.94 176 PRO A O 1
ATOM 1382 N N . SER A 1 177 ? -16.081 4.523 -10.047 1.00 81.81 177 SER A N 1
ATOM 1383 C CA . SER A 1 177 ? -16.965 4.563 -11.217 1.00 81.81 177 SER A CA 1
ATOM 1384 C C . SER A 1 177 ? -16.188 4.380 -12.533 1.00 81.81 177 SER A C 1
ATOM 1386 O O . SER A 1 177 ? -15.044 4.818 -12.663 1.00 81.81 177 SER A O 1
ATOM 1388 N N . ARG A 1 178 ? -16.842 3.834 -13.572 1.00 78.94 178 ARG A N 1
ATOM 1389 C CA . ARG A 1 178 ? -16.237 3.657 -14.912 1.00 78.94 178 ARG A CA 1
ATOM 1390 C C . ARG A 1 178 ? -15.619 4.937 -15.489 1.00 78.94 178 ARG A C 1
ATOM 1392 O O . ARG A 1 178 ? -14.688 4.862 -16.285 1.00 78.94 178 ARG A O 1
ATOM 1399 N N . ARG A 1 179 ? -16.139 6.108 -15.110 1.00 78.38 179 ARG A N 1
ATOM 1400 C CA . ARG A 1 179 ? -15.594 7.411 -15.514 1.00 78.38 179 ARG A CA 1
ATOM 1401 C C . ARG A 1 179 ? -14.202 7.647 -14.924 1.00 78.38 179 ARG A C 1
ATOM 1403 O O . ARG A 1 179 ? -13.314 8.075 -15.649 1.00 78.38 179 ARG A O 1
ATOM 1410 N N . VAL A 1 180 ? -14.031 7.342 -13.641 1.00 74.69 180 VAL A N 1
ATOM 1411 C CA . VAL A 1 180 ? -12.759 7.475 -12.919 1.00 74.69 180 VAL A CA 1
ATOM 1412 C C . VAL A 1 180 ? -11.732 6.471 -13.449 1.00 74.69 180 VAL A C 1
ATOM 1414 O O . VAL A 1 180 ? -10.599 6.849 -13.724 1.00 74.69 180 VAL A O 1
ATOM 1417 N N . LEU A 1 181 ? -12.154 5.229 -13.707 1.00 77.25 181 LEU A N 1
ATOM 1418 C CA . LEU A 1 181 ? -11.295 4.204 -14.316 1.00 77.25 181 LEU A CA 1
ATOM 1419 C C . LEU A 1 181 ? -10.774 4.626 -15.696 1.00 77.25 181 LEU A C 1
ATOM 1421 O O . LEU A 1 181 ? -9.591 4.491 -15.984 1.00 77.25 181 LEU A O 1
ATOM 1425 N N . ARG A 1 182 ? -11.635 5.207 -16.543 1.00 77.25 182 ARG A N 1
ATOM 1426 C CA . ARG A 1 182 ? -11.206 5.738 -17.848 1.00 77.25 182 ARG A CA 1
ATOM 1427 C C . ARG A 1 182 ? -10.194 6.873 -17.715 1.00 77.25 182 ARG A C 1
ATOM 1429 O O . ARG A 1 182 ? -9.293 6.951 -18.535 1.00 77.25 182 ARG A O 1
ATOM 1436 N N . GLN A 1 183 ? -10.336 7.750 -16.722 1.00 71.31 183 GLN A N 1
ATOM 1437 C CA . GLN A 1 183 ? -9.359 8.820 -16.486 1.00 71.31 183 GLN A CA 1
ATOM 1438 C C . GLN A 1 183 ? -8.002 8.255 -16.062 1.00 7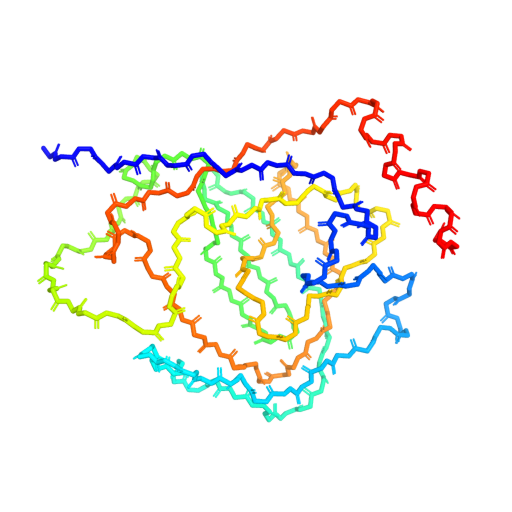1.31 183 GLN A C 1
ATOM 1440 O O . GLN A 1 183 ? -6.988 8.694 -16.589 1.00 71.31 183 GLN A O 1
ATOM 1445 N N . GLN A 1 184 ? -7.993 7.244 -15.194 1.00 73.94 184 GLN A N 1
ATOM 1446 C CA . GLN A 1 184 ? -6.779 6.523 -14.815 1.00 73.94 184 GLN A CA 1
ATOM 1447 C C . GLN A 1 184 ? -6.116 5.838 -16.020 1.00 73.94 184 GLN A C 1
ATOM 1449 O O . GLN A 1 184 ? -4.919 6.000 -16.219 1.00 73.94 184 GLN A O 1
ATOM 1454 N N . GLN A 1 185 ? -6.891 5.163 -16.874 1.00 75.06 185 GLN A N 1
ATOM 1455 C CA . GLN A 1 185 ? -6.372 4.512 -18.083 1.00 75.06 185 GLN A CA 1
ATOM 1456 C C . GLN A 1 185 ? -5.860 5.513 -19.136 1.00 75.06 185 GLN A C 1
ATOM 1458 O O . GLN A 1 185 ? -4.940 5.235 -19.898 1.00 75.06 185 GLN A O 1
ATOM 1463 N N . LEU A 1 186 ? -6.476 6.693 -19.230 1.00 75.75 186 LEU A N 1
ATOM 1464 C CA . LEU A 1 186 ? -5.983 7.757 -20.106 1.00 75.75 186 LEU A CA 1
ATOM 1465 C C . LEU A 1 186 ? -4.699 8.378 -19.552 1.00 75.75 186 LEU A C 1
ATOM 1467 O O . LEU A 1 186 ? -3.796 8.656 -20.333 1.00 75.75 186 LEU A O 1
ATOM 1471 N N . ALA A 1 187 ? -4.609 8.566 -18.234 1.00 70.56 187 ALA A N 1
ATOM 1472 C CA . ALA A 1 187 ? -3.402 9.050 -17.574 1.00 70.56 187 ALA A CA 1
ATOM 1473 C C . ALA A 1 187 ? -2.248 8.051 -17.723 1.00 70.56 187 ALA A C 1
ATOM 1475 O O . ALA A 1 187 ? -1.132 8.462 -18.028 1.00 70.56 187 ALA A O 1
ATOM 1476 N N . SER A 1 188 ? -2.522 6.746 -17.607 1.00 69.38 188 SER A N 1
ATOM 1477 C CA . SER A 1 188 ? -1.502 5.728 -17.846 1.00 69.38 188 SER A CA 1
ATOM 1478 C C . SER A 1 188 ? -1.006 5.775 -19.303 1.00 69.38 188 SER A C 1
ATOM 1480 O O . SER A 1 188 ? 0.181 5.945 -19.568 1.00 69.38 188 SER A O 1
ATOM 1482 N N . ARG A 1 189 ? -1.915 5.801 -20.280 1.00 74.88 189 ARG A N 1
ATOM 1483 C CA . ARG A 1 189 ? -1.530 5.910 -21.699 1.00 74.88 189 ARG A CA 1
ATOM 1484 C C . ARG A 1 189 ? -0.787 7.203 -22.041 1.00 74.88 189 ARG A C 1
ATOM 1486 O O . ARG A 1 189 ? 0.123 7.180 -22.863 1.00 74.88 189 ARG A O 1
ATOM 1493 N N . ALA A 1 190 ? -1.173 8.334 -21.450 1.00 68.00 190 ALA A N 1
ATOM 1494 C CA . ALA A 1 190 ? -0.523 9.625 -21.691 1.00 68.00 190 ALA A CA 1
ATOM 1495 C C . ALA A 1 190 ? 0.931 9.652 -21.195 1.00 68.00 190 ALA A C 1
ATOM 1497 O O . ALA A 1 190 ? 1.762 10.350 -21.771 1.00 68.00 190 ALA A O 1
ATOM 1498 N N . CYS A 1 191 ? 1.241 8.863 -20.168 1.00 64.56 191 CYS A N 1
ATOM 1499 C CA . CYS A 1 191 ? 2.592 8.686 -19.653 1.00 64.56 191 CYS A CA 1
ATOM 1500 C C . CYS A 1 191 ? 3.379 7.553 -20.336 1.00 64.56 191 CYS A C 1
ATOM 1502 O O . CYS A 1 191 ? 4.519 7.310 -19.952 1.00 64.56 191 CYS A O 1
ATOM 1504 N N . GLY A 1 192 ? 2.815 6.897 -21.359 1.00 60.44 192 GLY A N 1
ATOM 1505 C CA . GLY A 1 192 ? 3.497 5.852 -22.128 1.00 60.44 192 GLY A CA 1
ATOM 1506 C C . GLY A 1 192 ? 3.486 4.460 -21.487 1.00 60.44 192 GLY A C 1
ATOM 1507 O O . GLY A 1 192 ? 4.341 3.651 -21.838 1.00 60.44 192 GLY A O 1
ATOM 1508 N N . PHE A 1 193 ? 2.547 4.203 -20.567 1.00 55.25 193 PHE A N 1
ATOM 1509 C CA . PHE A 1 193 ? 2.275 2.884 -19.981 1.00 55.25 193 PHE A CA 1
ATOM 1510 C C . PHE A 1 193 ? 1.372 2.033 -20.890 1.00 55.25 193 PHE A C 1
ATOM 1512 O O . PHE A 1 193 ? 0.416 2.596 -21.485 1.00 55.25 193 PHE A O 1
#

Foldseek 3Di:
DDDQAEDEAAEAADFCVVCPPFFDWAADPVPDDEDQDFQPCVWDFDWDPQFHRDDFKFKDKWKWFDDPFWIWIAGPRQRDIDTQGGNDDVVVVDDDDDDDADDDDIDPPDDLRVGHHYDDPPPTDIDTDRNHDDTDDDDLDRMDMDMDMYRSGHTDTDDDCCRPPSYDYDYPSDDDPPVSVVVSVVSVVVVPD

Radius of gyration: 17.6 Å; chains: 1; bounding box: 39×31×51 Å

Secondary structure (DSSP, 8-state):
-PPPEEEEPPEEE--TTTSTTTEEEES-TTT-----------SSSPPPTT-SS-S-EEEEEEEEEEETTEEEEEETTTTEEEEEEESS-TTTTT--PPP--------S---GGG--EEE--SSSEEEEPTT--------SSSEEEEEEEEESS-------HHHHHSEEEE----PPPHHHHHHHHHHHHHTT-

pLDDT: mean 78.93, std 15.67, range [28.56, 95.31]